Protein AF-0000000067705803 (afdb_homodimer)

InterPro domains:
  IPR006052 Tumour necrosis factor domain [PF00229] (45-166)
  IPR006052 Tumour necrosis factor domain [PS50049] (31-167)
  IPR006052 Tumour necrosis factor domain [SM00207] (31-167)
  IPR006052 Tumour necrosis factor domain [cd00184] (31-165)
  IPR006053 Tumour necrosis factor [PR01234] (30-47)
  IPR006053 Tumour necrosis factor [PR01234] (47-65)
  IPR006053 Tumour necrosis factor [PR01234] (94-112)
  IPR006053 Tumour necrosis factor [PR01234] (125-148)
  IPR006053 Tumour necrosis factor [PR01234] (155-166)
  IPR008983 Tumour necrosis factor-like domain superfamily [G3DSA:2.60.120.40] (21-166)
  IPR008983 Tumour necrosis factor-like domain superfamily [SSF49842] (30-166)

Foldseek 3Di:
DDDDDPPPPPPPPPPPPPPPPPPPPPVLQWWKWKWFAADDDPQFGDTHAVDDPTHTTNQWDDDDFKTFAAAWAKKKKKWKWKFKFQAFDAQDKKKKFKWKDDPVDPDIDTDDMWIDTTHDPGRIDMDMTMDIDIDTDHGGMIITMGIPCVVGTDRDRVRGMIMMTGDDD/DDDPPPPPPPPPVPPCPPPPPPVCPVCLQWWKWKWFFADDDPQFGDTHAVDDPTHTTNQWDDDDFKTFAAAWAKKKWKWKWKFWDQAFDAQDKKKKFKWKDDPVDPDIDTDDMWIDTTDDPHRTDMDMTMDIDMDGDHGGMIITMGIPCVVGTDRDRVRGMIMMTGDDD

Organism: Oreochromis niloticus (NCBI:txid8128)

Sequence (338 aa):
MPLPHFKQSLFSICVVVNKLETSRHQNLDNPAAMLTGNNTNGPYLQWAHDIGNAYCHGGFSYSNGDLVVPRDGLYSVYLQITYSGSVCPFHKKLMNKVLHSSEEYNNDMTLLSSIHTMSCSEDVWSKSLYTAGFFFLKAKDKLRVMSSHPEYITKKEYEVFFGAVLFPHMPLPHFKQSLFSICVVVNKLETSRHQNLDNPAAMLTGNNTNGPYLQWAHDIGNAYCHGGFSYSNGDLVVPRDGLYSVYLQITYSGSVCPFHKKLMNKVLHSSEEYNNDMTLLSSIHTMSCSEDVWSKSLYTAGFFFLKAKDKLRVMSSHPEYITKKEYEVFFGAVLFPH

Secondary structure (DSSP, 8-state):
---------------------------TTS-EEEEEEEEEETTEEEEE-SSTT-EEETT-EEETTEEE--SSEEEEEEEEEEEEESS--TT-EEEEEEEEE-SS-SS-EEEEEEEEE----SSSEEEEEEEEEEEEE-TT-EEEEEES-GGGB---TTTSEEEEEEPP-/---------------------------TTS-EEEEEEEEEETTEEEEE-SSTT-EEETT-EEETTEEE--SSEEEEEEEEEEEEESS--TT-EEEEEEEEE-SS-SS-EEEEEEEEE----SSSEEEEEEEEEEEEE-TT-EEEEEES-GGGB---TTTSEEEEEEPP-

Solvent-accessible surface area (backbone atoms only — not comparable to full-atom values): 18589 Å² total; per-residue (Å²): 131,85,75,80,77,76,78,76,75,77,78,76,76,71,75,77,72,77,74,75,78,68,84,67,79,60,74,55,65,58,33,34,34,30,29,17,39,72,50,75,58,85,77,37,42,31,64,42,48,77,54,90,88,18,33,59,31,34,63,38,45,75,56,95,35,34,41,33,34,58,54,69,43,46,25,43,37,40,39,33,48,26,34,43,42,66,60,48,61,67,72,38,66,46,38,38,36,37,33,37,36,40,89,89,42,96,53,77,39,78,77,46,69,42,76,46,72,41,69,49,79,43,43,66,40,35,42,50,46,63,42,72,50,77,44,80,45,46,54,65,23,31,36,35,40,33,53,70,55,66,90,32,48,54,64,48,54,36,38,15,33,38,36,40,34,55,58,67,130,132,83,71,80,75,76,73,74,74,72,75,70,78,66,73,72,72,63,76,69,74,52,88,54,74,60,65,56,64,56,32,34,35,34,29,18,40,73,48,74,57,84,78,37,40,30,64,40,48,77,54,90,88,19,35,57,33,33,63,39,46,73,59,96,34,33,41,32,36,58,54,68,41,45,26,43,38,39,41,34,47,24,33,45,42,67,61,52,60,69,69,40,62,46,38,38,34,37,33,35,35,39,88,89,40,96,52,78,41,73,62,38,41,37,39,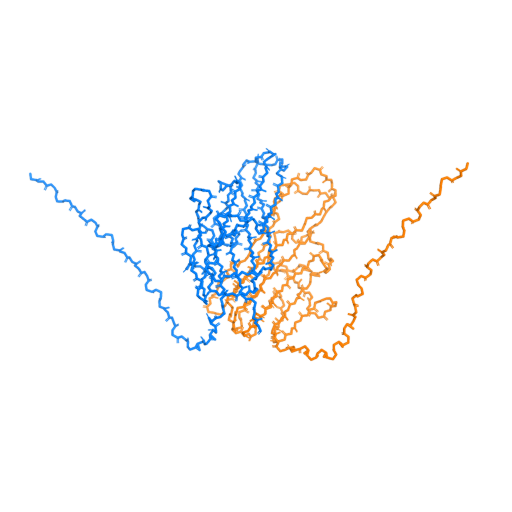39,40,43,47,63,87,49,43,66,46,72,50,77,47,61,47,70,51,70,44,82,43,46,54,66,22,32,37,34,40,35,53,70,54,64,90,33,48,55,66,49,53,94,48,16,33,39,37,39,33,54,55,70,125

Nearest PDB structures (foldseek):
  4msv-assembly1_A  TM=9.421E-01  e=2.099E-12  Homo sapiens
  7kp8-assembly1_B  TM=9.080E-01  e=3.183E-12  Mus musculus
  5mu8-assembly4_I  TM=9.062E-01  e=4.351E-12  Homo sapiens
  2zpx-assembly1_A  TM=9.022E-01  e=4.584E-12  Homo sapiens
  2zjc-assembly1_C  TM=8.885E-01  e=6.953E-12  Homo sapiens

Structure (mmCIF, N/CA/C/O backbone):
data_AF-0000000067705803-model_v1
#
loop_
_entity.id
_entity.type
_entity.pdbx_description
1 polymer 'THD domain-containing protein'
#
loop_
_atom_site.group_PDB
_atom_site.id
_atom_site.type_symbol
_atom_site.label_atom_id
_atom_site.label_alt_id
_atom_site.label_comp_id
_atom_site.label_asym_id
_atom_site.label_entity_id
_atom_site.label_seq_id
_atom_site.pdbx_PDB_ins_code
_atom_site.Cartn_x
_atom_site.Cartn_y
_atom_site.Cartn_z
_atom_site.occupancy
_atom_site.B_iso_or_equiv
_atom_site.auth_seq_id
_atom_site.auth_comp_id
_atom_site.auth_asym_id
_atom_site.auth_atom_id
_atom_site.pdbx_PDB_model_num
ATOM 1 N N . MET A 1 1 ? 3.416 6.707 61.75 1 29.12 1 MET A N 1
ATOM 2 C CA . MET A 1 1 ? 4.422 7.305 60.875 1 29.12 1 MET A CA 1
ATOM 3 C C . MET A 1 1 ? 4.09 7.051 59.406 1 29.12 1 MET A C 1
ATOM 5 O O . MET A 1 1 ? 3.828 5.914 59 1 29.12 1 MET A O 1
ATOM 9 N N . PRO A 1 2 ? 3.779 8.031 58.562 1 35.59 2 PRO A N 1
ATOM 10 C CA . PRO A 1 2 ? 3.213 7.867 57.219 1 35.59 2 PRO A CA 1
ATOM 11 C C . PRO A 1 2 ? 4.203 7.258 56.25 1 35.59 2 PRO A C 1
ATOM 13 O O . PRO A 1 2 ? 5.418 7.406 56.406 1 35.59 2 PRO A O 1
ATOM 16 N N . LEU A 1 3 ? 3.867 6.176 55.625 1 33.56 3 LEU A N 1
ATOM 17 C CA . LEU A 1 3 ? 4.707 5.398 54.719 1 33.56 3 LEU A CA 1
ATOM 18 C C . LEU A 1 3 ? 5.152 6.246 53.531 1 33.56 3 LEU A C 1
ATOM 20 O O . LEU A 1 3 ? 4.355 7 52.969 1 33.56 3 LEU A O 1
ATOM 24 N N . PRO A 1 4 ? 6.406 6.48 53.344 1 31.34 4 PRO A N 1
ATOM 25 C CA . PRO A 1 4 ? 6.926 7.355 52.281 1 31.34 4 PRO A CA 1
ATOM 26 C C . PRO A 1 4 ? 6.449 6.941 50.875 1 31.34 4 PRO A C 1
ATOM 28 O O . PRO A 1 4 ? 6.164 5.766 50.656 1 31.34 4 PRO A O 1
ATOM 31 N N . HIS A 1 5 ? 5.641 7.715 50.312 1 29.2 5 HIS A N 1
ATOM 32 C CA . HIS A 1 5 ? 5.145 7.598 48.938 1 29.2 5 HIS A CA 1
ATOM 33 C C . HIS A 1 5 ? 6.289 7.469 47.938 1 29.2 5 HIS A C 1
ATOM 35 O O . HIS A 1 5 ? 7.203 8.297 47.938 1 29.2 5 HIS A O 1
ATOM 41 N N . PHE A 1 6 ? 6.668 6.32 47.594 1 23.64 6 PHE A N 1
ATOM 42 C CA . PHE A 1 6 ? 7.684 6.031 46.594 1 23.64 6 PHE A CA 1
ATOM 43 C C . PHE A 1 6 ? 7.312 6.66 45.25 1 23.64 6 PHE A C 1
ATOM 45 O O . PHE A 1 6 ? 6.281 6.328 44.688 1 23.64 6 PHE A O 1
ATOM 52 N N . LYS A 1 7 ? 7.625 7.875 45.062 1 24.92 7 LYS A N 1
ATOM 53 C CA . LYS A 1 7 ? 7.547 8.539 43.781 1 24.92 7 LYS A CA 1
ATOM 54 C C . LYS A 1 7 ? 8.312 7.762 42.719 1 24.92 7 LYS A C 1
ATOM 56 O O . LYS A 1 7 ? 9.531 7.594 42.812 1 24.92 7 LYS A O 1
ATOM 61 N N . GLN A 1 8 ? 7.762 6.695 42.188 1 21.48 8 GLN A N 1
ATOM 62 C CA . GLN A 1 8 ? 8.398 5.977 41.094 1 21.48 8 GLN A CA 1
ATOM 63 C C . GLN A 1 8 ? 8.703 6.914 39.938 1 21.48 8 GLN A C 1
ATOM 65 O O . GLN A 1 8 ? 7.797 7.57 39.406 1 21.48 8 GLN A O 1
ATOM 70 N N . SER A 1 9 ? 9.867 7.555 39.906 1 22.38 9 SER A N 1
ATOM 71 C CA . SER A 1 9 ? 10.406 8.32 38.781 1 22.38 9 SER A CA 1
ATOM 72 C C . SER A 1 9 ? 10.312 7.543 37.469 1 22.38 9 SER A C 1
ATOM 74 O O . SER A 1 9 ? 10.859 6.441 37.375 1 22.38 9 SER A O 1
ATOM 76 N N . LEU A 1 10 ? 9.25 7.578 36.875 1 22.98 10 LEU A N 1
ATOM 77 C CA . LEU A 1 10 ? 9.047 7.016 35.531 1 22.98 10 LEU A CA 1
ATOM 78 C C . LEU A 1 10 ? 10.125 7.492 34.562 1 22.98 10 LEU A C 1
ATOM 80 O O . LEU A 1 10 ? 10.25 8.695 34.312 1 22.98 10 LEU A O 1
ATOM 84 N N . PHE A 1 11 ? 11.32 6.938 34.594 1 22.23 11 PHE A N 1
ATOM 85 C CA . PHE A 1 11 ? 12.445 7.137 33.719 1 22.23 11 PHE A CA 1
ATOM 86 C C . PHE A 1 11 ? 11.992 7.117 32.25 1 22.23 11 PHE A C 1
ATOM 88 O O . PHE A 1 11 ? 11.391 6.141 31.797 1 22.23 11 PHE A O 1
ATOM 95 N N . SER A 1 12 ? 11.633 8.258 31.703 1 22.66 12 SER A N 1
ATOM 96 C CA . SER A 1 12 ? 11.281 8.586 30.328 1 22.66 12 SER A CA 1
ATOM 97 C C . SER A 1 12 ? 12.375 8.148 29.359 1 22.66 12 SER A C 1
ATOM 99 O O . SER A 1 12 ? 13.461 8.734 29.344 1 22.66 12 SER A O 1
ATOM 101 N N . ILE A 1 13 ? 12.711 6.93 29.234 1 22.84 13 ILE A N 1
ATOM 102 C CA . ILE A 1 13 ? 13.758 6.461 28.328 1 22.84 13 ILE A CA 1
ATOM 103 C C . ILE A 1 13 ? 13.477 6.973 26.922 1 22.84 13 ILE A C 1
ATOM 105 O O . ILE A 1 13 ? 12.539 6.52 26.266 1 22.84 13 ILE A O 1
ATOM 109 N N . CYS A 1 14 ? 13.422 8.297 26.703 1 24.11 14 CYS A N 1
ATOM 110 C CA . CYS A 1 14 ? 13.43 8.828 25.344 1 24.11 14 CYS A CA 1
ATOM 111 C C . CYS A 1 14 ? 14.57 8.227 24.531 1 24.11 14 CYS A C 1
ATOM 113 O O . CYS A 1 14 ? 15.742 8.422 24.859 1 24.11 14 CYS A O 1
ATOM 115 N N . VAL A 1 15 ? 14.523 7.066 24.156 1 22.2 15 VAL A N 1
ATOM 116 C CA . VAL A 1 15 ? 15.57 6.422 23.375 1 22.2 15 VAL A CA 1
ATOM 117 C C . VAL A 1 15 ? 16.062 7.367 22.281 1 22.2 15 VAL A C 1
ATOM 119 O O . VAL A 1 15 ? 15.266 7.875 21.5 1 22.2 15 VAL A O 1
ATOM 122 N N . VAL A 1 16 ? 17.156 8.039 22.484 1 24.11 16 VAL A N 1
ATOM 123 C CA . VAL A 1 16 ? 18.016 8.805 21.609 1 24.11 16 VAL A CA 1
ATOM 124 C C . VAL A 1 16 ? 18.234 8.047 20.297 1 24.11 16 VAL A C 1
ATOM 126 O O . VAL A 1 16 ? 18.859 6.984 20.297 1 24.11 16 VAL A O 1
ATOM 129 N N . VAL A 1 17 ? 17.25 7.914 19.484 1 24.02 17 VAL A N 1
ATOM 130 C CA . VAL A 1 17 ? 17.516 7.43 18.141 1 24.02 17 VAL A CA 1
ATOM 131 C C . VAL A 1 17 ? 18.672 8.203 17.516 1 24.02 17 VAL A C 1
ATOM 133 O O . VAL A 1 17 ? 18.625 9.438 17.438 1 24.02 17 VAL A O 1
ATOM 136 N N . ASN A 1 18 ? 19.812 7.812 17.719 1 25.53 18 ASN A N 1
ATOM 137 C CA . ASN A 1 18 ? 20.984 8.328 17.031 1 25.53 18 ASN A CA 1
ATOM 138 C C . ASN A 1 18 ? 20.703 8.578 15.555 1 25.53 18 ASN A C 1
ATOM 140 O O . ASN A 1 18 ? 20.375 7.656 14.812 1 25.53 18 ASN A O 1
ATOM 144 N N . LYS A 1 19 ? 20.25 9.789 15.195 1 27.75 19 LYS A N 1
ATOM 145 C CA . LYS A 1 19 ? 20.281 10.477 13.906 1 27.75 19 LYS A CA 1
ATOM 146 C C . LYS A 1 19 ? 21.578 10.203 13.164 1 27.75 19 LYS A C 1
ATOM 148 O O . LYS A 1 19 ? 22.641 10.656 13.57 1 27.75 19 LYS A O 1
ATOM 153 N N . LEU A 1 20 ? 21.906 9.031 12.812 1 27.81 20 LEU A N 1
ATOM 154 C CA . LEU A 1 20 ? 23.078 8.898 11.945 1 27.81 20 LEU A CA 1
ATOM 155 C C . LEU A 1 20 ? 23.156 10.055 10.961 1 27.81 20 LEU A C 1
ATOM 157 O O . LEU A 1 20 ? 22.188 10.352 10.266 1 27.81 20 LEU A O 1
ATOM 161 N N . GLU A 1 21 ? 24.031 11.078 11.07 1 30.98 21 GLU A N 1
ATOM 162 C CA . GLU A 1 21 ? 24.562 12.227 10.344 1 30.98 21 GLU A CA 1
ATOM 163 C C . GLU A 1 21 ? 24.844 11.875 8.883 1 30.98 21 GLU A C 1
ATOM 165 O O . GLU A 1 21 ? 25.922 12.195 8.359 1 30.98 21 GLU A O 1
ATOM 170 N N . THR A 1 22 ? 24.672 10.672 8.328 1 31.56 22 THR A N 1
ATOM 171 C CA . THR A 1 22 ? 25.141 10.523 6.961 1 31.56 22 THR A CA 1
ATOM 172 C C . THR A 1 22 ? 24.641 11.672 6.09 1 31.56 22 THR A C 1
ATOM 174 O O . THR A 1 22 ? 23.5 12.102 6.219 1 31.56 22 THR A O 1
ATOM 177 N N . SER A 1 23 ? 25.562 12.523 5.477 1 33.78 23 SER A N 1
ATOM 178 C CA . SER A 1 23 ? 25.406 13.508 4.406 1 33.78 23 SER A CA 1
ATOM 179 C C . SER A 1 23 ? 24.406 13.031 3.359 1 33.78 23 SER A C 1
ATOM 181 O O . SER A 1 23 ? 24.781 12.68 2.24 1 33.78 23 SER A O 1
ATOM 183 N N . ARG A 1 24 ? 23.828 11.906 3.48 1 35 24 ARG A N 1
ATOM 184 C CA . ARG A 1 24 ? 22.906 11.43 2.443 1 35 24 ARG A CA 1
ATOM 185 C C . ARG A 1 24 ? 21.875 12.5 2.094 1 35 24 ARG A C 1
ATOM 187 O O . ARG A 1 24 ? 21.062 12.883 2.936 1 35 24 ARG A O 1
ATOM 194 N N . HIS A 1 25 ? 22.141 13.5 1.278 1 37.78 25 HIS A N 1
ATOM 195 C CA . HIS A 1 25 ? 21.234 14.461 0.651 1 37.78 25 HIS A CA 1
ATOM 196 C C . HIS A 1 25 ? 19.906 13.82 0.294 1 37.78 25 HIS A C 1
ATOM 198 O O . HIS A 1 25 ? 19.766 13.195 -0.759 1 37.78 25 HIS A O 1
ATOM 204 N N . GLN A 1 26 ? 19.375 12.945 0.961 1 49.25 26 GLN A N 1
ATOM 205 C CA . GLN A 1 26 ? 17.969 12.656 0.686 1 49.25 26 GLN A CA 1
ATOM 206 C C . GLN A 1 26 ? 17.172 13.938 0.44 1 49.25 26 GLN A C 1
ATOM 208 O O . GLN A 1 26 ? 17.219 14.859 1.249 1 49.25 26 GLN A O 1
ATOM 213 N N . ASN A 1 27 ? 17.188 14.453 -0.637 1 53.03 27 ASN A N 1
ATOM 214 C CA . ASN A 1 27 ? 16.406 15.648 -0.909 1 53.03 27 ASN A CA 1
ATOM 215 C C . ASN A 1 27 ? 15.039 15.594 -0.234 1 53.03 27 ASN A C 1
ATOM 217 O O . ASN A 1 27 ? 14.062 15.148 -0.836 1 53.03 27 ASN A O 1
ATOM 221 N N . LEU A 1 28 ? 15.016 15.414 1.07 1 63.91 28 LEU A N 1
ATOM 222 C CA . LEU A 1 28 ? 13.852 15.492 1.948 1 63.91 28 LEU A CA 1
ATOM 223 C C . LEU A 1 28 ? 13.094 16.797 1.734 1 63.91 28 LEU A C 1
ATOM 225 O O . LEU A 1 28 ? 12.172 17.125 2.49 1 63.91 28 LEU A O 1
ATOM 229 N N . ASP A 1 29 ? 13.391 17.312 0.572 1 80.69 29 ASP A N 1
ATOM 230 C CA . ASP A 1 29 ? 12.734 18.609 0.341 1 80.69 29 ASP A CA 1
ATOM 231 C C . ASP A 1 29 ? 11.375 18.422 -0.324 1 80.69 29 ASP A C 1
ATOM 233 O O . ASP A 1 29 ? 10.484 19.266 -0.182 1 80.69 29 ASP A O 1
ATOM 237 N N . ASN A 1 30 ? 11.25 17.234 -0.984 1 89.56 30 ASN A N 1
ATOM 238 C CA . ASN A 1 30 ? 9.953 17.016 -1.62 1 89.56 30 ASN A CA 1
ATOM 239 C C . ASN A 1 30 ? 8.906 16.547 -0.615 1 89.56 30 ASN A C 1
ATOM 241 O O . ASN A 1 30 ? 9.109 15.562 0.094 1 89.56 30 ASN A O 1
ATOM 245 N N . PRO A 1 31 ? 7.832 17.219 -0.505 1 94.81 31 PRO A N 1
ATOM 246 C CA . PRO A 1 31 ? 6.816 16.828 0.479 1 94.81 31 PRO A CA 1
ATOM 247 C C . PRO A 1 31 ? 6.312 15.406 0.282 1 94.81 31 PRO A C 1
ATOM 249 O O . PRO A 1 31 ? 5.891 15.047 -0.818 1 94.81 31 PRO A O 1
ATOM 252 N N . ALA A 1 32 ? 6.41 14.617 1.26 1 97 32 ALA A N 1
ATOM 253 C CA . ALA A 1 32 ? 5.941 13.234 1.287 1 97 32 ALA A CA 1
ATOM 254 C C . ALA A 1 32 ? 5.613 12.797 2.711 1 97 32 ALA A C 1
ATOM 256 O O . ALA A 1 32 ? 6.355 13.094 3.648 1 97 32 ALA A O 1
ATOM 257 N N . ALA A 1 33 ? 4.504 12.117 2.85 1 98.06 33 ALA A N 1
ATOM 258 C CA . ALA A 1 33 ? 4.113 11.57 4.145 1 98.06 33 ALA A CA 1
ATOM 259 C C . ALA A 1 33 ? 3.467 10.195 3.99 1 98.06 33 ALA A C 1
ATOM 261 O O . ALA A 1 33 ? 2.684 9.977 3.064 1 98.06 33 ALA A O 1
ATOM 262 N N . MET A 1 34 ? 3.818 9.289 4.816 1 97.75 34 MET A N 1
ATOM 263 C CA . MET A 1 34 ? 3.133 8.016 5.02 1 97.75 34 MET A CA 1
ATOM 264 C C . MET A 1 34 ? 2.887 7.758 6.5 1 97.75 34 MET A C 1
ATOM 266 O O . MET A 1 34 ? 3.83 7.535 7.262 1 97.75 34 MET A O 1
ATOM 270 N N . LEU A 1 35 ? 1.64 7.805 6.824 1 97.62 35 LEU A N 1
ATOM 271 C CA . LEU A 1 35 ? 1.205 7.551 8.195 1 97.62 35 LEU A CA 1
ATOM 272 C C . LEU A 1 35 ? 0.737 6.109 8.359 1 97.62 35 LEU A C 1
ATOM 274 O O . LEU A 1 35 ? 0.277 5.488 7.395 1 97.62 35 LEU A O 1
ATOM 278 N N . THR A 1 36 ? 0.938 5.637 9.516 1 96.06 36 THR A N 1
ATOM 279 C CA . THR A 1 36 ? 0.558 4.242 9.727 1 96.06 36 THR A CA 1
ATOM 280 C C . THR A 1 36 ? -0.369 4.109 10.93 1 96.06 36 THR A C 1
ATOM 282 O O . THR A 1 36 ? -0.39 4.98 11.805 1 96.06 36 THR A O 1
ATOM 285 N N . GLY A 1 37 ? -1.274 3.008 10.922 1 77.94 37 GLY A N 1
ATOM 286 C CA . GLY A 1 37 ? -2.379 2.918 11.859 1 77.94 37 GLY A CA 1
ATOM 287 C C . GLY A 1 37 ? -1.933 2.607 13.281 1 77.94 37 GLY A C 1
ATOM 288 O O . GLY A 1 37 ? -0.881 1.997 13.484 1 77.94 37 GLY A O 1
ATOM 289 N N . ASN A 1 38 ? -2.451 2.98 14.32 1 66.5 38 ASN A N 1
ATOM 290 C CA . ASN A 1 38 ? -2.314 2.607 15.719 1 66.5 38 ASN A CA 1
ATOM 291 C C . ASN A 1 38 ? -3.662 2.623 16.438 1 66.5 38 ASN A C 1
ATOM 293 O O . ASN A 1 38 ? -3.902 1.808 17.328 1 66.5 38 ASN A O 1
ATOM 297 N N . ASN A 1 39 ? -4.52 3.773 16.172 1 71.56 39 ASN A N 1
ATOM 298 C CA . ASN A 1 39 ? -5.605 3.947 17.125 1 71.56 39 ASN A CA 1
ATOM 299 C C . ASN A 1 39 ? -6.777 4.715 16.516 1 71.56 39 ASN A C 1
ATOM 301 O O . ASN A 1 39 ? -6.723 5.109 15.352 1 71.56 39 ASN A O 1
ATOM 305 N N . THR A 1 40 ? -7.988 4.344 16.891 1 69.75 40 THR A N 1
ATOM 306 C CA . THR A 1 40 ? -9.164 5.137 16.547 1 69.75 40 THR A CA 1
ATOM 307 C C . THR A 1 40 ? -9.578 6.016 17.734 1 69.75 40 THR A C 1
ATOM 309 O O . THR A 1 40 ? -9.539 5.582 18.875 1 69.75 40 THR A O 1
ATOM 312 N N . ASN A 1 41 ? -9.609 7.375 17.484 1 67 41 ASN A N 1
ATOM 313 C CA . ASN A 1 41 ? -10.227 8.297 18.422 1 67 41 ASN A CA 1
ATOM 314 C C . ASN A 1 41 ? -11.352 9.094 17.781 1 67 41 ASN A C 1
ATOM 316 O O . ASN A 1 41 ? -11.102 9.992 16.969 1 67 41 ASN A O 1
ATOM 320 N N . GLY A 1 42 ? -12.625 8.867 18.188 1 77.75 42 GLY A N 1
ATOM 321 C CA . GLY A 1 42 ? -13.75 9.594 17.609 1 77.75 42 GLY A CA 1
ATOM 322 C C . GLY A 1 42 ? -14.039 9.195 16.172 1 77.75 42 GLY A C 1
ATOM 323 O O . GLY A 1 42 ? -13.938 8.016 15.828 1 77.75 42 GLY A O 1
ATOM 324 N N . PRO A 1 43 ? -14.523 10.266 15.383 1 86.56 43 PRO A N 1
ATOM 325 C CA . PRO A 1 43 ? -14.961 9.938 14.023 1 86.56 43 PRO A CA 1
ATOM 326 C C . PRO A 1 43 ? -13.789 9.766 13.055 1 86.56 43 PRO A C 1
ATOM 328 O O . PRO A 1 43 ? -13.953 9.164 11.992 1 86.56 43 PRO A O 1
ATOM 331 N N . TYR A 1 44 ? -12.602 10.305 13.445 1 92.88 44 TYR A N 1
ATOM 332 C CA . TYR A 1 44 ? -11.461 10.266 12.539 1 92.88 44 TYR A CA 1
ATOM 333 C C . TYR A 1 44 ? -10.383 9.32 13.055 1 92.88 44 TYR A C 1
ATOM 335 O O . TYR A 1 44 ? -10.133 9.25 14.258 1 92.88 44 TYR A O 1
ATOM 343 N N . LEU A 1 45 ? -9.812 8.656 12.102 1 95.06 45 LEU A N 1
ATOM 344 C CA . LEU A 1 45 ? -8.719 7.77 12.484 1 95.06 45 LEU A CA 1
ATOM 345 C C . LEU A 1 45 ? -7.5 8.57 12.945 1 95.06 45 LEU A C 1
ATOM 347 O O . LEU A 1 45 ? -7.258 9.672 12.445 1 95.06 45 LEU A O 1
ATOM 351 N N . GLN A 1 46 ? -6.723 7.988 13.922 1 94.69 46 GLN A N 1
ATOM 352 C CA . GLN A 1 46 ? -5.449 8.539 14.383 1 94.69 46 GLN A CA 1
ATOM 353 C C . GLN A 1 46 ? -4.277 7.695 13.891 1 94.69 46 GLN A C 1
ATOM 355 O O . GLN A 1 46 ? -4.363 6.465 13.852 1 94.69 46 GLN A O 1
ATOM 360 N N . TRP A 1 47 ? -3.174 8.406 13.617 1 94.94 47 TRP A N 1
ATOM 361 C CA . TRP A 1 47 ? -2.068 7.746 12.938 1 94.94 47 TRP A CA 1
ATOM 362 C C . TRP A 1 47 ? -0.752 7.984 13.664 1 94.94 47 TRP A C 1
ATOM 364 O O . TRP A 1 47 ? -0.569 9.023 14.297 1 94.94 47 TRP A O 1
ATOM 374 N N . ALA A 1 48 ? 0.156 6.961 13.562 1 93.38 48 ALA A N 1
ATOM 375 C CA . ALA A 1 48 ? 1.567 7.199 13.852 1 93.38 48 ALA A CA 1
ATOM 376 C C . ALA A 1 48 ? 2.25 7.926 12.695 1 93.38 48 ALA A C 1
ATOM 378 O O . ALA A 1 48 ? 1.948 7.664 11.531 1 93.38 48 ALA A O 1
ATOM 379 N N . HIS A 1 49 ? 3.26 8.812 13.016 1 93.38 49 HIS A N 1
ATOM 380 C CA . HIS A 1 49 ? 3.82 9.633 11.945 1 93.38 49 HIS A CA 1
ATOM 381 C C . HIS A 1 49 ? 5.34 9.695 12.039 1 93.38 49 HIS A C 1
ATOM 383 O O . HIS A 1 49 ? 5.992 10.336 11.211 1 93.38 49 HIS A O 1
ATOM 389 N N . ASP A 1 50 ? 5.93 8.992 13.008 1 90.81 50 ASP A N 1
ATOM 390 C CA . ASP A 1 50 ? 7.375 9.156 13.156 1 90.81 50 ASP A CA 1
ATOM 391 C C . ASP A 1 50 ? 8.023 7.867 13.656 1 90.81 50 ASP A C 1
ATOM 393 O O . ASP A 1 50 ? 9.164 7.883 14.125 1 90.81 50 ASP A O 1
ATOM 397 N N . ILE A 1 51 ? 7.336 6.797 13.578 1 89.31 51 ILE A N 1
ATOM 398 C CA . ILE A 1 51 ? 7.871 5.523 14.039 1 89.31 51 ILE A CA 1
ATOM 399 C C . ILE A 1 51 ? 7.664 4.457 12.961 1 89.31 51 ILE A C 1
ATOM 401 O O . ILE A 1 51 ? 6.703 4.523 12.188 1 89.31 51 ILE A O 1
ATOM 405 N N . GLY A 1 52 ? 8.625 3.5 12.906 1 89.75 52 GLY A N 1
ATOM 406 C CA . GLY A 1 52 ? 8.484 2.424 11.938 1 89.75 52 GLY A CA 1
ATOM 407 C C . GLY A 1 52 ? 8.562 2.898 10.5 1 89.75 52 GLY A C 1
ATOM 408 O O . GLY A 1 52 ? 9.508 3.6 10.125 1 89.75 52 GLY A O 1
ATOM 409 N N . ASN A 1 53 ? 7.504 2.488 9.773 1 91.56 53 ASN A N 1
ATOM 410 C CA . ASN A 1 53 ? 7.477 2.873 8.367 1 91.56 53 ASN A CA 1
ATOM 411 C C . ASN A 1 53 ? 6.926 4.285 8.18 1 91.56 53 ASN A C 1
ATOM 413 O O . ASN A 1 53 ? 6.977 4.836 7.082 1 91.56 53 ASN A O 1
ATOM 417 N N . ALA A 1 54 ? 6.367 4.848 9.227 1 95.12 54 ALA A N 1
ATOM 418 C CA . ALA A 1 54 ? 5.719 6.152 9.117 1 95.12 54 ALA A CA 1
ATOM 419 C C . ALA A 1 54 ? 6.754 7.27 9 1 95.12 54 ALA A C 1
ATOM 421 O O . ALA A 1 54 ? 7.832 7.191 9.594 1 95.12 54 ALA A O 1
ATOM 422 N N . TYR A 1 55 ? 6.363 8.328 8.234 1 94.88 55 TYR A N 1
ATOM 423 C CA . TYR A 1 55 ? 7.215 9.5 8.117 1 94.88 55 TYR A CA 1
ATOM 424 C C . TYR A 1 55 ? 6.418 10.711 7.637 1 94.88 55 TYR A C 1
ATOM 426 O O . TYR A 1 55 ? 5.383 10.555 6.98 1 94.88 55 TYR A O 1
ATOM 434 N N . CYS A 1 56 ? 6.902 11.875 8.008 1 94.19 56 CYS A N 1
ATOM 435 C CA . CYS A 1 56 ? 6.453 13.172 7.508 1 94.19 56 CYS A CA 1
ATOM 436 C C . CYS A 1 56 ? 7.641 14.055 7.137 1 94.19 56 CYS A C 1
ATOM 438 O O . CYS A 1 56 ? 8.391 14.492 8.008 1 94.19 56 CYS A O 1
ATOM 440 N N . HIS A 1 57 ? 7.719 14.328 5.852 1 93.75 57 HIS A N 1
ATOM 441 C CA . HIS A 1 57 ? 8.844 15.125 5.375 1 93.75 57 HIS A CA 1
ATOM 442 C C . HIS A 1 57 ? 8.383 16.234 4.441 1 93.75 57 HIS A C 1
ATOM 444 O O . HIS A 1 57 ? 7.211 16.266 4.047 1 93.75 57 HIS A O 1
ATOM 450 N N . GLY A 1 58 ? 9.312 17.156 4.164 1 94 58 GLY A N 1
ATOM 451 C CA . GLY A 1 58 ? 9.07 18.188 3.174 1 94 58 GLY A CA 1
ATOM 452 C C . GLY A 1 58 ? 8.055 19.234 3.621 1 94 58 GLY A C 1
ATOM 453 O O . GLY A 1 58 ? 7.379 19.844 2.793 1 94 58 GLY A O 1
ATOM 454 N N . GLY A 1 59 ? 7.805 19.297 4.898 1 96 59 GLY A N 1
ATOM 455 C CA . GLY A 1 59 ? 6.941 20.344 5.438 1 96 59 GLY A CA 1
ATOM 456 C C . GLY A 1 59 ? 5.594 19.812 5.898 1 96 59 GLY A C 1
ATOM 457 O O . GLY A 1 59 ? 4.836 20.531 6.559 1 96 59 GLY A O 1
ATOM 458 N N . PHE A 1 60 ? 5.312 18.578 5.57 1 96.88 60 PHE A N 1
ATOM 459 C CA . PHE A 1 60 ? 4.074 17.984 6.07 1 96.88 60 PHE A CA 1
ATOM 460 C C . PHE A 1 60 ? 4.039 18.016 7.594 1 96.88 60 PHE A C 1
ATOM 462 O O . PHE A 1 60 ? 5.059 17.781 8.242 1 96.88 60 PHE A O 1
ATOM 469 N N . SER A 1 61 ? 2.865 18.203 8.117 1 96.69 61 SER A N 1
ATOM 470 C CA . SER A 1 61 ? 2.67 18.062 9.555 1 96.69 61 SER A CA 1
ATOM 471 C C . SER A 1 61 ? 1.412 17.25 9.867 1 96.69 61 SER A C 1
ATOM 473 O O . SER A 1 61 ? 0.47 17.234 9.07 1 96.69 61 SER A O 1
ATOM 475 N N . TYR A 1 62 ? 1.486 16.594 10.938 1 96 62 TYR A N 1
ATOM 476 C CA . TYR A 1 62 ? 0.36 15.773 11.375 1 96 62 TYR A CA 1
ATOM 477 C C . TYR A 1 62 ? -0.002 16.078 12.828 1 96 62 TYR A C 1
ATOM 479 O O . TYR A 1 62 ? 0.877 16.172 13.688 1 96 62 TYR A O 1
ATOM 487 N N . SER A 1 63 ? -1.273 16.266 13.078 1 92.94 63 SER A N 1
ATOM 488 C CA . SER A 1 63 ? -1.762 16.422 14.445 1 92.94 63 SER A CA 1
ATOM 489 C C . SER A 1 63 ? -3.24 16.062 14.547 1 92.94 63 SER A C 1
ATOM 491 O O . SER A 1 63 ? -4.055 16.531 13.742 1 92.94 63 SER A O 1
ATOM 493 N N . ASN A 1 64 ? -3.57 15.203 15.438 1 90.56 64 ASN A N 1
ATOM 494 C CA . ASN A 1 64 ? -4.945 14.883 15.805 1 90.56 64 ASN A CA 1
ATOM 495 C C . ASN A 1 64 ? -5.77 14.461 14.586 1 90.56 64 ASN A C 1
ATOM 497 O O . ASN A 1 64 ? -6.875 14.969 14.375 1 90.56 64 ASN A O 1
ATOM 501 N N . GLY A 1 65 ? -5.203 13.742 13.773 1 93.25 65 GLY A N 1
ATOM 502 C CA . GLY A 1 65 ? -5.934 13.18 12.648 1 93.25 65 GLY A CA 1
ATOM 503 C C . GLY A 1 65 ? -5.766 13.977 11.367 1 93.25 65 GLY A C 1
ATOM 504 O O . GLY A 1 65 ? -6.152 13.523 10.289 1 93.25 65 GLY A O 1
ATOM 505 N N . ASP A 1 66 ? -5.145 15.148 11.469 1 94.81 66 ASP A N 1
ATOM 506 C CA . ASP A 1 66 ? -5.023 16.031 10.32 1 94.81 66 ASP A CA 1
ATOM 507 C C . ASP A 1 66 ? -3.641 15.914 9.68 1 94.81 66 ASP A C 1
ATOM 509 O O . ASP A 1 66 ? -2.625 16.156 10.336 1 94.81 66 ASP A O 1
ATOM 513 N N . LEU A 1 67 ? -3.607 15.508 8.477 1 97.69 67 LEU A N 1
ATOM 514 C CA . LEU A 1 67 ? -2.412 15.68 7.656 1 97.69 67 LEU A CA 1
ATOM 515 C C . LEU A 1 67 ? -2.463 17 6.898 1 97.69 67 LEU A C 1
ATOM 517 O O . LEU A 1 67 ? -3.314 17.188 6.027 1 97.69 67 LEU A O 1
ATOM 521 N N . VAL A 1 68 ? -1.52 17.859 7.148 1 98.06 68 VAL A N 1
ATOM 522 C CA . VAL A 1 68 ? -1.61 19.219 6.652 1 98.06 68 VAL A CA 1
ATOM 523 C C . VAL A 1 68 ? -0.666 19.406 5.465 1 98.06 68 VAL A C 1
ATOM 525 O O . VAL A 1 68 ? 0.538 19.156 5.578 1 98.06 68 VAL A O 1
ATOM 528 N N . VAL A 1 69 ? -1.23 19.891 4.383 1 97.88 69 VAL A N 1
ATOM 529 C CA . VAL A 1 69 ? -0.515 20.078 3.125 1 97.88 69 VAL A CA 1
ATOM 530 C C . VAL A 1 69 ? 0.427 21.266 3.232 1 97.88 69 VAL A C 1
ATOM 532 O O . VAL A 1 69 ? 0.005 22.375 3.602 1 97.88 69 VAL A O 1
ATOM 535 N N . PRO A 1 70 ? 1.697 21.047 2.838 1 97.38 70 PRO A N 1
ATOM 536 C CA . PRO A 1 70 ? 2.682 22.109 3.107 1 97.38 70 PRO A CA 1
ATOM 537 C C . PRO A 1 70 ? 2.768 23.125 1.982 1 97.38 70 PRO A C 1
ATOM 539 O O . PRO A 1 70 ? 3.199 24.266 2.209 1 97.38 70 PRO A O 1
ATOM 542 N N . ARG A 1 71 ? 2.451 22.766 0.754 1 96.31 71 ARG A N 1
ATOM 543 C CA . ARG A 1 71 ? 2.59 23.656 -0.395 1 96.31 71 ARG A CA 1
ATOM 544 C C . ARG A 1 71 ? 1.607 23.281 -1.5 1 96.31 71 ARG A C 1
ATOM 546 O O . ARG A 1 71 ? 1.192 22.125 -1.601 1 96.31 71 ARG A O 1
ATOM 553 N N . ASP A 1 72 ? 1.298 24.312 -2.367 1 96.69 72 ASP A N 1
ATOM 554 C CA . ASP A 1 72 ? 0.412 24.062 -3.5 1 96.69 72 ASP A CA 1
ATOM 555 C C . ASP A 1 72 ? 1.035 23.078 -4.477 1 96.69 72 ASP A C 1
ATOM 557 O O . ASP A 1 72 ? 2.236 23.125 -4.75 1 96.69 72 ASP A O 1
ATOM 561 N N . GLY A 1 73 ? 0.172 22.156 -4.996 1 97.06 73 GLY A N 1
ATOM 562 C CA . GLY A 1 73 ? 0.675 21.281 -6.047 1 97.06 73 GLY A CA 1
ATOM 563 C C . GLY A 1 73 ? -0.204 20.078 -6.285 1 97.06 73 GLY A C 1
ATOM 564 O O . GLY A 1 73 ? -1.286 19.953 -5.707 1 97.06 73 GLY A O 1
ATOM 565 N N . LEU A 1 74 ? 0.205 19.312 -7.227 1 96.62 74 LEU A N 1
ATOM 566 C CA . LEU A 1 74 ? -0.44 18.031 -7.504 1 96.62 74 LEU A CA 1
ATOM 567 C C . LEU A 1 74 ? 0.101 16.938 -6.59 1 96.62 74 LEU A C 1
ATOM 569 O O . LEU A 1 74 ? 1.309 16.688 -6.559 1 96.62 74 LEU A O 1
ATOM 573 N N . TYR A 1 75 ? -0.801 16.281 -5.809 1 97.25 75 TYR A N 1
ATOM 574 C CA . TYR A 1 75 ? -0.405 15.258 -4.848 1 97.25 75 TYR A CA 1
ATOM 575 C C . TYR A 1 75 ? -1.004 13.906 -5.215 1 97.25 75 TYR A C 1
ATOM 577 O O . TYR A 1 75 ? -2.168 13.82 -5.613 1 97.25 75 TYR A O 1
ATOM 585 N N . SER A 1 76 ? -0.13 12.859 -5.145 1 97.75 76 SER A N 1
ATOM 586 C CA . SER A 1 76 ? -0.686 11.516 -4.992 1 97.75 76 SER A CA 1
ATOM 587 C C . SER A 1 76 ? -1.193 11.289 -3.572 1 97.75 76 SER A C 1
ATOM 589 O O . SER A 1 76 ? -0.453 11.477 -2.604 1 97.75 76 SER A O 1
ATOM 591 N N . VAL A 1 77 ? -2.43 10.938 -3.398 1 98.5 77 VAL A N 1
ATOM 592 C CA . VAL A 1 77 ? -3.033 10.594 -2.115 1 98.5 77 VAL A CA 1
ATOM 593 C C . VAL A 1 77 ? -3.473 9.133 -2.123 1 98.5 77 VAL A C 1
ATOM 595 O O . VAL A 1 77 ? -4.047 8.656 -3.105 1 98.5 77 VAL A O 1
ATOM 598 N N . TYR A 1 78 ? -3.148 8.398 -0.99 1 98.56 78 TYR A N 1
ATOM 599 C CA . TYR A 1 78 ? -3.479 6.98 -0.98 1 98.56 78 TYR A CA 1
ATOM 600 C C . TYR A 1 78 ? -3.867 6.52 0.42 1 98.56 78 TYR A C 1
ATOM 602 O O . TYR A 1 78 ? -3.475 7.137 1.413 1 98.56 78 TYR A O 1
ATOM 610 N N . LEU A 1 79 ? -4.633 5.457 0.463 1 98.31 79 LEU A N 1
ATOM 611 C CA . LEU A 1 79 ? -5.145 4.895 1.707 1 98.31 79 LEU A CA 1
ATOM 612 C C . LEU A 1 79 ? -5.305 3.381 1.592 1 98.31 79 LEU A C 1
ATOM 614 O O . LEU A 1 79 ? -5.883 2.887 0.621 1 98.31 79 LEU A O 1
ATOM 618 N N . GLN A 1 80 ? -4.742 2.682 2.541 1 98.25 80 GLN A N 1
ATOM 619 C CA . GLN A 1 80 ? -5.094 1.279 2.732 1 98.25 80 GLN A CA 1
ATOM 620 C C . GLN A 1 80 ? -5.586 1.023 4.152 1 98.25 80 GLN A C 1
ATOM 622 O O . GLN A 1 80 ? -4.93 1.412 5.121 1 98.25 80 GLN A O 1
ATOM 627 N N . ILE A 1 81 ? -6.715 0.357 4.246 1 97 81 ILE A N 1
ATOM 628 C CA . ILE A 1 81 ? -7.199 -0.156 5.523 1 97 81 ILE A CA 1
ATOM 629 C C . ILE A 1 81 ? -7.5 -1.648 5.402 1 97 81 ILE A C 1
ATOM 631 O O . ILE A 1 81 ? -8.195 -2.074 4.473 1 97 81 ILE A O 1
ATOM 635 N N . THR A 1 82 ? -6.918 -2.402 6.277 1 96.88 82 THR A N 1
ATOM 636 C CA . THR A 1 82 ? -7.254 -3.816 6.391 1 96.88 82 THR A CA 1
ATOM 637 C C . THR A 1 82 ? -8.109 -4.07 7.625 1 96.88 82 THR A C 1
ATOM 639 O O . THR A 1 82 ? -7.789 -3.605 8.719 1 96.88 82 THR A O 1
ATOM 642 N N . TYR A 1 83 ? -9.156 -4.809 7.422 1 94.69 83 TYR A N 1
ATOM 643 C CA . TYR A 1 83 ? -10.07 -5.223 8.484 1 94.69 83 TYR A CA 1
ATOM 644 C C . TYR A 1 83 ? -9.898 -6.703 8.805 1 94.69 83 TYR A C 1
ATOM 646 O O . TYR A 1 83 ? -9.547 -7.496 7.926 1 94.69 83 TYR A O 1
ATOM 654 N N . SER A 1 84 ? -10.18 -7.027 10.078 1 93.56 84 SER A N 1
ATOM 655 C CA . SER A 1 84 ? -10.188 -8.438 10.461 1 93.56 84 SER A CA 1
ATOM 656 C C . SER A 1 84 ? -11.102 -8.688 11.648 1 93.56 84 SER A C 1
ATOM 658 O O . SER A 1 84 ? -11.461 -7.754 12.375 1 93.56 84 SER A O 1
ATOM 660 N N . GLY A 1 85 ? -11.539 -9.938 11.719 1 91.38 85 GLY A N 1
ATOM 661 C CA . GLY A 1 85 ? -12.383 -10.328 12.836 1 91.38 85 GLY A CA 1
ATOM 662 C C . GLY A 1 85 ? -12.547 -11.836 12.961 1 91.38 85 GLY A C 1
ATOM 663 O O . GLY A 1 85 ? -12.219 -12.578 12.039 1 91.38 85 GLY A O 1
ATOM 664 N N . SER A 1 86 ? -13.039 -12.18 14.141 1 89.69 86 SER A N 1
ATOM 665 C CA . SER A 1 86 ? -13.234 -13.602 14.43 1 89.69 86 SER A CA 1
ATOM 666 C C . SER A 1 86 ? -14.641 -14.055 14.047 1 89.69 86 SER A C 1
ATOM 668 O O . SER A 1 86 ? -14.891 -15.25 13.883 1 89.69 86 SER A O 1
ATOM 670 N N . VAL A 1 87 ? -15.531 -13.133 14.023 1 85.5 87 VAL A N 1
ATOM 671 C CA . VAL A 1 87 ? -16.906 -13.414 13.609 1 85.5 87 VAL A CA 1
ATOM 672 C C . VAL A 1 87 ? -17.297 -12.5 12.445 1 85.5 87 VAL A C 1
ATOM 674 O O . VAL A 1 87 ? -17.141 -11.281 12.531 1 85.5 87 VAL A O 1
ATOM 677 N N . CYS A 1 88 ? -17.719 -13.125 11.461 1 82.06 88 CYS A N 1
ATOM 678 C CA . CYS A 1 88 ? -18.078 -12.359 10.273 1 82.06 88 CYS A CA 1
ATOM 679 C C . CYS A 1 88 ? -19.312 -11.5 10.531 1 82.06 88 CYS A C 1
ATOM 681 O O . CYS A 1 88 ? -20.375 -12.023 10.875 1 82.06 88 CYS A O 1
ATOM 683 N N . PRO A 1 89 ? -19.094 -10.258 10.414 1 82.31 89 PRO A N 1
ATOM 684 C CA . PRO A 1 89 ? -20.266 -9.398 10.523 1 82.31 89 PRO A CA 1
ATOM 685 C C . PRO A 1 89 ? -21.094 -9.359 9.242 1 82.31 89 PRO A C 1
ATOM 687 O O . PRO A 1 89 ? -20.938 -8.445 8.43 1 82.31 89 PRO A O 1
ATOM 690 N N . PHE A 1 90 ? -22 -10.18 9.133 1 79.69 90 PHE A N 1
ATOM 691 C CA . PHE A 1 90 ? -22.781 -10.352 7.914 1 79.69 90 PHE A CA 1
ATOM 692 C C . PHE A 1 90 ? -23.5 -9.062 7.547 1 79.69 90 PHE A C 1
ATOM 694 O O . PHE A 1 90 ? -24.078 -8.398 8.414 1 79.69 90 PHE A O 1
ATOM 701 N N . HIS A 1 91 ? -23.359 -8.719 6.254 1 79.69 91 HIS A N 1
ATOM 702 C CA . HIS A 1 91 ? -24.062 -7.625 5.598 1 79.69 91 HIS A CA 1
ATOM 703 C C . HIS A 1 91 ? -23.547 -6.27 6.059 1 79.69 91 HIS A C 1
ATOM 705 O O . HIS A 1 91 ? -24.172 -5.238 5.812 1 79.69 91 HIS A O 1
ATOM 711 N N . LYS A 1 92 ? -22.469 -6.344 6.789 1 88.81 92 LYS A N 1
ATOM 712 C CA . LYS A 1 92 ? -21.891 -5.047 7.105 1 88.81 92 LYS A CA 1
ATOM 713 C C . LYS A 1 92 ? -21.172 -4.457 5.895 1 88.81 92 LYS A C 1
ATOM 715 O O . LYS A 1 92 ? -20.516 -5.18 5.137 1 88.81 92 LYS A O 1
ATOM 720 N N . LYS A 1 93 ? -21.344 -3.156 5.75 1 93.62 93 LYS A N 1
ATOM 721 C CA . LYS A 1 93 ? -20.656 -2.418 4.691 1 93.62 93 LYS A CA 1
ATOM 722 C C . LYS A 1 93 ? -19.422 -1.713 5.223 1 93.62 93 LYS A C 1
ATOM 724 O O . LYS A 1 93 ? -19.516 -0.793 6.035 1 93.62 93 LYS A O 1
ATOM 729 N N . LEU A 1 94 ? -18.234 -2.18 4.832 1 94.31 94 LEU A N 1
ATOM 730 C CA . LEU A 1 94 ? -16.984 -1.508 5.148 1 94.31 94 LEU A CA 1
ATOM 731 C C . LEU A 1 94 ? -16.734 -0.333 4.207 1 94.31 94 LEU A C 1
ATOM 733 O O . LEU A 1 94 ? -16.734 -0.502 2.984 1 94.31 94 LEU A O 1
ATOM 737 N N . MET A 1 95 ? -16.609 0.852 4.773 1 96.12 95 MET A N 1
ATOM 738 C CA . MET A 1 95 ? -16.406 2.051 3.965 1 96.12 95 MET A CA 1
ATOM 739 C C . MET A 1 95 ? -15.328 2.939 4.559 1 96.12 95 MET A C 1
ATOM 741 O O . MET A 1 95 ? -15.336 3.219 5.762 1 96.12 95 MET A O 1
ATOM 745 N N . ASN A 1 96 ? -14.391 3.34 3.768 1 97.12 96 ASN A N 1
ATOM 746 C CA . ASN A 1 96 ? -13.367 4.316 4.121 1 97.12 96 ASN A CA 1
ATOM 747 C C . ASN A 1 96 ? -13.469 5.57 3.256 1 97.12 96 ASN A C 1
ATOM 749 O O . ASN A 1 96 ? -13.758 5.484 2.061 1 97.12 96 ASN A O 1
ATOM 753 N N . LYS A 1 97 ? -13.234 6.695 3.838 1 97.12 97 LYS A N 1
ATOM 754 C CA . LYS A 1 97 ? -13.227 7.961 3.111 1 97.12 97 LYS A CA 1
ATOM 755 C C . LYS A 1 97 ? -12 8.797 3.479 1 97.12 97 LYS A C 1
ATOM 757 O O . LYS A 1 97 ? -11.633 8.883 4.652 1 97.12 97 LYS A O 1
ATOM 762 N N . VAL A 1 98 ? -11.328 9.312 2.535 1 98 98 VAL A N 1
ATOM 763 C CA . VAL A 1 98 ? -10.383 10.406 2.746 1 98 98 VAL A CA 1
ATOM 764 C C . VAL A 1 98 ? -11.086 11.75 2.555 1 98 98 VAL A C 1
ATOM 766 O O . VAL A 1 98 ? -11.609 12.031 1.476 1 98 98 VAL A O 1
ATOM 769 N N . LEU A 1 99 ? -11.055 12.516 3.57 1 96.81 99 LEU A N 1
ATOM 770 C CA . LEU A 1 99 ? -11.719 13.82 3.549 1 96.81 99 LEU A CA 1
ATOM 771 C C . LEU A 1 99 ? -10.703 14.945 3.355 1 96.81 99 LEU A C 1
ATOM 773 O O . LEU A 1 99 ? -9.57 14.852 3.824 1 96.81 99 LEU A O 1
ATOM 777 N N . HIS A 1 100 ? -11.156 15.953 2.709 1 97.38 100 HIS A N 1
ATOM 778 C CA . HIS A 1 100 ? -10.398 17.172 2.438 1 97.38 100 HIS A CA 1
ATOM 779 C C . HIS A 1 100 ? -11.086 18.391 3.025 1 97.38 100 HIS A C 1
ATOM 781 O O . HIS A 1 100 ? -12.297 18.578 2.85 1 97.38 100 HIS A O 1
ATOM 787 N N . SER A 1 101 ? -10.375 19.156 3.775 1 95.25 101 SER A N 1
ATOM 788 C CA . SER A 1 101 ? -10.883 20.422 4.273 1 95.25 101 SER A CA 1
ATOM 789 C C . SER A 1 101 ? -9.938 21.562 3.93 1 95.25 101 SER A C 1
ATOM 791 O O . SER A 1 101 ? -8.711 21.406 3.986 1 95.25 101 SER A O 1
ATOM 793 N N . SER A 1 102 ? -10.531 22.656 3.482 1 92.31 102 SER A N 1
ATOM 794 C CA . SER A 1 102 ? -9.781 23.875 3.201 1 92.31 102 SER A CA 1
ATOM 795 C C . SER A 1 102 ? -10.258 25.031 4.078 1 92.31 102 SER A C 1
ATOM 797 O O . SER A 1 102 ? -11.391 25.031 4.562 1 92.31 102 SER A O 1
ATOM 799 N N . GLU A 1 103 ? -9.367 25.938 4.379 1 84.31 103 GLU A N 1
ATOM 800 C CA . GLU A 1 103 ? -9.758 27.109 5.145 1 84.31 103 GLU A CA 1
ATOM 801 C C . GLU A 1 103 ? -10.82 27.922 4.41 1 84.31 103 GLU A C 1
ATOM 803 O O . GLU A 1 103 ? -11.633 28.609 5.039 1 84.31 103 GLU A O 1
ATOM 808 N N . GLU A 1 104 ? -10.719 27.812 3.117 1 81.56 104 GLU A N 1
ATOM 809 C CA . GLU A 1 104 ? -11.633 28.594 2.299 1 81.56 104 GLU A CA 1
ATOM 810 C C . GLU A 1 104 ? -13.062 28.062 2.406 1 81.56 104 GLU A C 1
ATOM 812 O O . GLU A 1 104 ? -14.016 28.844 2.424 1 81.56 104 GLU A O 1
ATOM 817 N N . TYR A 1 105 ? -13.102 26.766 2.502 1 75.19 105 TYR A N 1
ATOM 818 C CA . TYR A 1 105 ? -14.414 26.156 2.541 1 75.19 105 TYR A CA 1
ATOM 819 C C . TYR A 1 105 ? -14.664 25.469 3.887 1 75.19 105 TYR A C 1
ATOM 821 O O . TYR A 1 105 ? -13.742 24.922 4.488 1 75.19 105 TYR A O 1
ATOM 829 N N . ASN A 1 106 ? -15.648 25.781 4.645 1 74.19 106 ASN A N 1
ATOM 830 C CA . ASN A 1 106 ? -15.961 25.266 5.977 1 74.19 106 ASN A CA 1
ATOM 831 C C . ASN A 1 106 ? -16.531 23.844 5.914 1 74.19 106 ASN A C 1
ATOM 833 O O . ASN A 1 106 ? -17.062 23.344 6.898 1 74.19 106 ASN A O 1
ATOM 837 N N . ASN A 1 107 ? -16.453 23.219 4.754 1 81.56 107 ASN A N 1
ATOM 838 C CA . ASN A 1 107 ? -17.031 21.875 4.676 1 81.56 107 ASN A CA 1
ATOM 839 C C . ASN A 1 107 ? -16 20.859 4.191 1 81.56 107 ASN A C 1
ATOM 841 O O . ASN A 1 107 ? -15.164 21.172 3.346 1 81.56 107 ASN A O 1
ATOM 845 N N . ASP A 1 108 ? -16.141 19.688 4.844 1 88.44 108 ASP A N 1
ATOM 846 C CA . ASP A 1 108 ? -15.32 18.562 4.379 1 88.44 108 ASP A CA 1
ATOM 847 C C . ASP A 1 108 ? -15.852 18 3.064 1 88.44 108 ASP A C 1
ATOM 849 O O . ASP A 1 108 ? -17.062 17.891 2.877 1 88.44 108 ASP A O 1
ATOM 853 N N . MET A 1 109 ? -14.898 17.844 2.166 1 93.44 109 MET A N 1
ATOM 854 C CA . MET A 1 109 ? -15.219 17.141 0.925 1 93.44 109 MET A CA 1
ATOM 855 C C . MET A 1 109 ? -14.531 15.789 0.87 1 93.44 109 MET A C 1
ATOM 857 O O . MET A 1 109 ? -13.375 15.656 1.279 1 93.44 109 MET A O 1
ATOM 861 N N . THR A 1 110 ? -15.297 14.828 0.365 1 96.19 110 THR A N 1
ATOM 862 C CA . THR A 1 110 ? -14.695 13.508 0.188 1 96.19 110 THR A CA 1
ATOM 863 C C . THR A 1 110 ? -13.844 13.469 -1.079 1 96.19 110 THR A C 1
ATOM 865 O O . THR A 1 110 ? -14.336 13.75 -2.174 1 96.19 110 THR A O 1
ATOM 868 N N . LEU A 1 111 ? -12.578 13.141 -0.955 1 97.25 111 LEU A N 1
ATOM 869 C CA . LEU A 1 111 ? -11.703 13 -2.111 1 97.25 111 LEU A CA 1
ATOM 870 C C . LEU A 1 111 ? -11.727 11.57 -2.643 1 97.25 111 LEU A C 1
ATOM 872 O O . LEU A 1 111 ? -11.766 11.352 -3.855 1 97.25 111 LEU A O 1
ATOM 876 N N . LEU A 1 112 ? -11.555 10.625 -1.727 1 98.12 112 LEU A N 1
ATOM 877 C CA . LEU A 1 112 ? -11.461 9.203 -2.047 1 98.12 112 LEU A CA 1
ATOM 878 C C . LEU A 1 112 ? -12.406 8.383 -1.179 1 98.12 112 LEU A C 1
ATOM 880 O O . LEU A 1 112 ? -12.672 8.742 -0.03 1 98.12 112 LEU A O 1
ATOM 884 N N . SER A 1 113 ? -12.883 7.328 -1.729 1 97.88 113 SER A N 1
ATOM 885 C CA . SER A 1 113 ? -13.664 6.359 -0.963 1 97.88 113 SER A CA 1
ATOM 886 C C . SER A 1 113 ? -13.422 4.938 -1.458 1 97.88 113 SER A C 1
ATOM 888 O O . SER A 1 113 ? -13.141 4.727 -2.639 1 97.88 113 SER A O 1
ATOM 890 N N . SER A 1 114 ? -13.406 3.982 -0.614 1 97.31 114 SER A N 1
ATOM 891 C CA . SER A 1 114 ? -13.398 2.553 -0.909 1 97.31 114 SER A CA 1
ATOM 892 C C . SER A 1 114 ? -14.438 1.811 -0.077 1 97.31 114 SER A C 1
ATOM 894 O O . SER A 1 114 ? -14.633 2.113 1.103 1 97.31 114 SER A O 1
ATOM 896 N N . ILE A 1 115 ? -15.172 0.871 -0.755 1 95.94 115 ILE A N 1
ATOM 897 C CA . ILE A 1 115 ? -16.312 0.235 -0.118 1 95.94 115 ILE A CA 1
ATOM 898 C C . ILE A 1 115 ? -16.281 -1.271 -0.369 1 95.94 115 ILE A C 1
ATOM 900 O O . ILE A 1 115 ? -15.875 -1.717 -1.444 1 95.94 115 ILE A O 1
ATOM 904 N N . HIS A 1 116 ? -16.656 -2.029 0.653 1 93.94 116 HIS A N 1
ATOM 905 C CA . HIS A 1 116 ? -16.844 -3.471 0.526 1 93.94 116 HIS A CA 1
ATOM 906 C C . HIS A 1 116 ? -18.016 -3.949 1.372 1 93.94 116 HIS A C 1
ATOM 908 O O . HIS A 1 116 ? -18.125 -3.598 2.549 1 93.94 116 HIS A O 1
ATOM 914 N N . THR A 1 117 ? -18.891 -4.742 0.743 1 90 117 THR A N 1
ATOM 915 C CA . THR A 1 117 ? -19.969 -5.383 1.499 1 90 117 THR A CA 1
ATOM 916 C C . THR A 1 117 ? -19.562 -6.801 1.897 1 90 117 THR A C 1
ATOM 918 O O . THR A 1 117 ? -19.281 -7.637 1.037 1 90 117 THR A O 1
ATOM 921 N N . MET A 1 118 ? -19.641 -7.035 3.16 1 85.25 118 MET A N 1
ATOM 922 C CA . MET A 1 118 ? -19.219 -8.328 3.693 1 85.25 118 MET A CA 1
ATOM 923 C C . MET A 1 118 ? -20.234 -9.414 3.354 1 85.25 118 MET A C 1
ATOM 925 O O . MET A 1 118 ? -21.438 -9.188 3.412 1 85.25 118 MET A O 1
ATOM 929 N N . SER A 1 119 ? -19.781 -10.594 2.783 1 76 119 SER A N 1
ATOM 930 C CA . SER A 1 119 ? -20.625 -11.75 2.557 1 76 119 SER A CA 1
ATOM 931 C C . SER A 1 119 ? -20.047 -13 3.209 1 76 119 SER A C 1
ATOM 933 O O . SER A 1 119 ? -20.5 -14.117 2.936 1 76 119 SER A O 1
ATOM 935 N N . CYS A 1 120 ? -19.516 -12.805 4.285 1 64.62 120 CYS A N 1
ATOM 936 C CA . CYS A 1 120 ? -18.688 -13.906 4.734 1 64.62 120 CYS A CA 1
ATOM 937 C C . CYS A 1 120 ? -19.516 -15.008 5.375 1 64.62 120 CYS A C 1
ATOM 939 O O . CYS A 1 120 ? -20.625 -14.742 5.867 1 64.62 120 CYS A O 1
ATOM 941 N N . SER A 1 121 ? -19.188 -16.172 5.062 1 62.12 121 SER A N 1
ATOM 942 C CA . SER A 1 121 ? -19.719 -17.359 5.715 1 62.12 121 SER A CA 1
ATOM 943 C C . SER A 1 121 ? -18.891 -17.75 6.934 1 62.12 121 SER A C 1
ATOM 945 O O . SER A 1 121 ? -19.344 -18.547 7.766 1 62.12 121 SER A O 1
ATOM 947 N N . GLU A 1 122 ? -17.75 -17.219 6.996 1 61.91 122 GLU A N 1
ATOM 948 C CA . GLU A 1 122 ? -16.844 -17.766 7.992 1 61.91 122 GLU A CA 1
ATOM 949 C C . GLU A 1 122 ? -16.703 -16.844 9.195 1 61.91 122 GLU A C 1
ATOM 951 O O . GLU A 1 122 ? -16.969 -15.648 9.094 1 61.91 122 GLU A O 1
ATOM 956 N N . ASP A 1 123 ? -16.156 -17.625 10.172 1 76.19 123 ASP A N 1
ATOM 957 C CA . ASP A 1 123 ? -15.945 -16.938 11.453 1 76.19 123 ASP A CA 1
ATOM 958 C C . ASP A 1 123 ? -14.773 -15.969 11.367 1 76.19 123 ASP A C 1
ATOM 960 O O . ASP A 1 123 ? -14.961 -14.758 11.477 1 76.19 123 ASP A O 1
ATOM 964 N N . VAL A 1 124 ? -13.531 -16.484 10.945 1 85.19 124 VAL A N 1
ATOM 965 C CA . VAL A 1 124 ? -12.375 -15.602 10.906 1 85.19 124 VAL A CA 1
ATOM 966 C C . VAL A 1 124 ? -12.234 -14.984 9.516 1 85.19 124 VAL A C 1
ATOM 968 O O . VAL A 1 124 ? -12.281 -15.695 8.508 1 85.19 124 VAL A O 1
ATOM 971 N N . TRP A 1 125 ? -12.156 -13.688 9.422 1 90.44 125 TRP A N 1
ATOM 972 C CA . TRP A 1 125 ? -12.117 -13.008 8.133 1 90.44 125 TRP A CA 1
ATOM 973 C C . TRP A 1 125 ? -11.117 -11.859 8.148 1 90.44 125 TRP A C 1
ATOM 975 O O . TRP A 1 125 ? -10.781 -11.336 9.219 1 90.44 125 TRP A O 1
ATOM 985 N N . SER A 1 126 ? -10.562 -11.539 6.992 1 93.81 126 SER A N 1
ATOM 986 C CA . SER A 1 126 ? -9.734 -10.367 6.758 1 93.81 126 SER A CA 1
ATOM 987 C C . SER A 1 126 ? -9.969 -9.789 5.367 1 93.81 126 SER A C 1
ATOM 989 O O . SER A 1 126 ? -10.172 -10.531 4.402 1 93.81 126 SER A O 1
ATOM 991 N N . LYS A 1 127 ? -9.945 -8.461 5.273 1 94.25 127 LYS A N 1
ATOM 992 C CA . LYS A 1 127 ? -10.195 -7.77 4.012 1 94.25 127 LYS A CA 1
ATOM 993 C C . LYS A 1 127 ? -9.414 -6.461 3.943 1 94.25 127 LYS A C 1
ATOM 995 O O . LYS A 1 127 ? -9.555 -5.602 4.812 1 94.25 127 LYS A O 1
ATOM 1000 N N . SER A 1 128 ? -8.57 -6.355 2.893 1 97.19 128 SER A N 1
ATOM 1001 C CA . SER A 1 128 ? -7.879 -5.102 2.633 1 97.19 128 SER A CA 1
ATOM 1002 C C . SER A 1 128 ? -8.625 -4.258 1.604 1 97.19 128 SER A C 1
ATOM 1004 O O . SER A 1 128 ? -9.094 -4.781 0.587 1 97.19 128 SER A O 1
ATOM 1006 N N . LEU A 1 129 ? -8.82 -2.977 1.872 1 97.88 129 LEU A N 1
ATOM 1007 C CA . LEU A 1 129 ? -9.32 -1.99 0.923 1 97.88 129 LEU A CA 1
ATOM 1008 C C . LEU A 1 129 ? -8.266 -0.932 0.623 1 97.88 129 LEU A C 1
ATOM 1010 O O . LEU A 1 129 ? -7.684 -0.355 1.541 1 97.88 129 LEU A O 1
ATOM 1014 N N . TYR A 1 130 ? -7.984 -0.728 -0.648 1 98.31 130 TYR A N 1
ATOM 1015 C CA . TYR A 1 130 ? -7.027 0.274 -1.101 1 98.31 130 TYR A CA 1
ATOM 1016 C C . TYR A 1 130 ? -7.688 1.279 -2.035 1 98.31 130 TYR A C 1
ATOM 1018 O O . TYR A 1 130 ? -8.539 0.914 -2.848 1 98.31 130 TYR A O 1
ATOM 1026 N N . THR A 1 131 ? -7.32 2.551 -1.915 1 98.06 131 THR A N 1
ATOM 1027 C CA . THR A 1 131 ? -7.746 3.588 -2.848 1 98.06 131 THR A CA 1
ATOM 1028 C C . THR A 1 131 ? -6.672 4.66 -2.99 1 98.06 131 THR A C 1
ATOM 1030 O O . THR A 1 131 ? -5.902 4.906 -2.059 1 98.06 131 THR A O 1
ATOM 1033 N N . ALA A 1 132 ? -6.562 5.223 -4.176 1 98.31 132 ALA A N 1
ATOM 1034 C CA . ALA A 1 132 ? -5.59 6.281 -4.438 1 98.31 132 ALA A CA 1
ATOM 1035 C C . ALA A 1 132 ? -6.051 7.184 -5.578 1 98.31 132 ALA A C 1
ATOM 1037 O O . ALA A 1 132 ? -6.926 6.805 -6.359 1 98.31 132 ALA A O 1
ATOM 1038 N N . GLY A 1 133 ? -5.531 8.43 -5.652 1 96.5 133 GLY A N 1
ATOM 1039 C CA . GLY A 1 133 ? -5.785 9.398 -6.699 1 96.5 133 GLY A CA 1
ATOM 1040 C C . GLY A 1 133 ? -4.824 10.578 -6.668 1 96.5 133 GLY A C 1
ATOM 1041 O O . GLY A 1 133 ? -4 10.688 -5.758 1 96.5 133 GLY A O 1
ATOM 1042 N N . PHE A 1 134 ? -4.902 11.352 -7.754 1 96.69 134 PHE A N 1
ATOM 1043 C CA . PHE A 1 134 ? -4.105 12.57 -7.852 1 96.69 134 PHE A CA 1
ATOM 1044 C C . PHE A 1 134 ? -4.992 13.805 -7.73 1 96.69 134 PHE A C 1
ATOM 1046 O O . PHE A 1 134 ? -6.016 13.906 -8.406 1 96.69 134 PHE A O 1
ATOM 1053 N N . PHE A 1 135 ? -4.578 14.75 -6.906 1 96.69 135 PHE A N 1
ATOM 1054 C CA . PHE A 1 135 ? -5.398 15.922 -6.645 1 96.69 135 PHE A CA 1
ATOM 1055 C C . PHE A 1 135 ? -4.535 17.172 -6.535 1 96.69 135 PHE A C 1
ATOM 1057 O O . PHE A 1 135 ? -3.449 17.141 -5.949 1 96.69 135 PHE A O 1
ATOM 1064 N N . PHE A 1 136 ? -5.051 18.203 -7.043 1 96.38 136 PHE A N 1
ATOM 1065 C CA . PHE A 1 136 ? -4.434 19.5 -6.73 1 96.38 136 PHE A CA 1
ATOM 1066 C C . PHE A 1 136 ? -4.848 19.969 -5.344 1 96.38 136 PHE A C 1
ATOM 1068 O O . PHE A 1 136 ? -6.035 20.141 -5.066 1 96.38 136 PHE A O 1
ATOM 1075 N N . LEU A 1 137 ? -3.879 20.109 -4.496 1 96.75 137 LEU A N 1
ATOM 1076 C CA . LEU A 1 137 ? -4.113 20.562 -3.131 1 96.75 137 LEU A CA 1
ATOM 1077 C C . LEU A 1 137 ? -3.383 21.875 -2.859 1 96.75 137 LEU A C 1
ATOM 1079 O O . LEU A 1 137 ? -2.359 22.156 -3.484 1 96.75 137 LEU A O 1
ATOM 1083 N N . LYS A 1 138 ? -3.953 22.656 -1.924 1 96.38 138 LYS A N 1
ATOM 1084 C CA . LYS A 1 138 ? -3.355 23.938 -1.541 1 96.38 138 LYS A CA 1
ATOM 1085 C C . LYS A 1 138 ? -2.695 23.844 -0.168 1 96.38 138 LYS A C 1
ATOM 1087 O O . LYS A 1 138 ? -3.107 23.047 0.672 1 96.38 138 LYS A O 1
ATOM 1092 N N . ALA A 1 139 ? -1.666 24.781 -0.025 1 96.69 139 ALA A N 1
ATOM 1093 C CA . ALA A 1 139 ? -1.038 24.875 1.289 1 96.69 139 ALA A CA 1
ATOM 1094 C C . ALA A 1 139 ? -2.084 25.062 2.385 1 96.69 139 ALA A C 1
ATOM 1096 O O . ALA A 1 139 ? -3.039 25.828 2.215 1 96.69 139 ALA A O 1
ATOM 1097 N N . LYS A 1 140 ? -1.874 24.25 3.486 1 96.56 140 LYS A N 1
ATOM 1098 C CA . LYS A 1 140 ? -2.67 24.328 4.707 1 96.56 140 LYS A CA 1
ATOM 1099 C C . LYS A 1 140 ? -3.955 23.516 4.578 1 96.56 140 LYS A C 1
ATOM 1101 O O . LYS A 1 140 ? -4.707 23.375 5.547 1 96.56 140 LYS A O 1
ATOM 1106 N N . ASP A 1 141 ? -4.242 23.031 3.326 1 97 141 ASP A N 1
ATOM 1107 C CA . ASP A 1 141 ? -5.324 22.047 3.258 1 97 141 ASP A CA 1
ATOM 1108 C C . ASP A 1 141 ? -5.09 20.906 4.234 1 97 141 ASP A C 1
ATOM 1110 O O . ASP A 1 141 ? -3.947 20.578 4.562 1 97 141 ASP A O 1
ATOM 1114 N N . LYS A 1 142 ? -6.172 20.281 4.672 1 97.19 142 LYS A N 1
ATOM 1115 C CA . LYS A 1 142 ? -6.09 19.156 5.609 1 97.19 142 LYS A CA 1
ATOM 1116 C C . LYS A 1 142 ? -6.723 17.906 5.023 1 97.19 142 LYS A C 1
ATOM 1118 O O . LYS A 1 142 ? -7.773 17.969 4.383 1 97.19 142 LYS A O 1
ATOM 1123 N N . LEU A 1 143 ? -6.07 16.812 5.227 1 97.62 143 LEU A N 1
ATOM 1124 C CA . LEU A 1 143 ? -6.598 15.5 4.875 1 97.62 143 LEU A CA 1
ATOM 1125 C C . LEU A 1 143 ? -6.848 14.664 6.125 1 97.62 143 LEU A C 1
ATOM 1127 O O . LEU A 1 143 ? -6.012 14.633 7.027 1 97.62 143 LEU A O 1
ATOM 1131 N N . ARG A 1 144 ? -7.98 13.984 6.184 1 95.75 144 ARG A N 1
ATOM 1132 C CA . ARG A 1 144 ? -8.352 13.102 7.285 1 95.75 144 ARG A CA 1
ATOM 1133 C C . ARG A 1 144 ? -9.047 11.844 6.77 1 95.75 144 ARG A C 1
ATOM 1135 O O . ARG A 1 144 ? -9.562 11.828 5.648 1 95.75 144 ARG A O 1
ATOM 1142 N N . VAL A 1 145 ? -9.039 10.844 7.609 1 96.81 145 VAL A N 1
ATOM 1143 C CA . VAL A 1 145 ? -9.625 9.578 7.184 1 96.81 145 VAL A CA 1
ATOM 1144 C C . VAL A 1 145 ? -10.734 9.172 8.148 1 96.81 145 VAL A C 1
ATOM 1146 O O . VAL A 1 145 ? -10.57 9.258 9.367 1 96.81 145 VAL A O 1
ATOM 1149 N N . MET A 1 146 ? -11.82 8.758 7.559 1 95.31 146 MET A N 1
ATOM 1150 C CA . MET A 1 146 ? -12.914 8.148 8.32 1 95.31 146 MET A CA 1
ATOM 1151 C C . MET A 1 146 ? -13.141 6.707 7.879 1 95.31 146 MET A C 1
ATOM 1153 O O . MET A 1 146 ? -12.961 6.375 6.707 1 95.31 146 MET A O 1
ATOM 1157 N N . SER A 1 147 ? -13.484 5.91 8.836 1 95.06 147 SER A N 1
ATOM 1158 C CA . SER A 1 147 ? -13.883 4.535 8.555 1 95.06 147 SER A CA 1
ATOM 1159 C C . SER A 1 147 ? -15.219 4.203 9.211 1 95.06 147 SER A C 1
ATOM 1161 O O . SER A 1 147 ? -15.477 4.605 10.344 1 95.06 147 SER A O 1
ATOM 1163 N N . SER A 1 148 ? -16 3.43 8.531 1 93.56 148 SER A N 1
ATOM 1164 C CA . SER A 1 148 ? -17.328 3.074 9.031 1 93.56 148 SER A CA 1
ATOM 1165 C C . SER A 1 148 ? -17.234 2.131 10.227 1 93.56 148 SER A C 1
ATOM 1167 O O . SER A 1 148 ? -18.109 2.146 11.102 1 93.56 148 SER A O 1
ATOM 1169 N N . HIS A 1 149 ? -16.234 1.282 10.25 1 92.62 149 HIS A N 1
ATOM 1170 C CA . HIS A 1 149 ? -16.109 0.271 11.297 1 92.62 149 HIS A CA 1
ATOM 1171 C C . HIS A 1 149 ? -14.68 0.194 11.82 1 92.62 149 HIS A C 1
ATOM 1173 O O . HIS A 1 149 ? -14.016 -0.833 11.672 1 92.62 149 HIS A O 1
ATOM 1179 N N . PRO A 1 150 ? -14.25 1.248 12.594 1 93.75 150 PRO A N 1
ATOM 1180 C CA . PRO A 1 150 ? -12.867 1.296 13.07 1 93.75 150 PRO A CA 1
ATOM 1181 C C . PRO A 1 150 ? -12.539 0.169 14.047 1 93.75 150 PRO A C 1
ATOM 1183 O O . PRO A 1 150 ? -11.367 -0.159 14.25 1 93.75 150 PRO A O 1
ATOM 1186 N N . GLU A 1 151 ? -13.578 -0.487 14.656 1 91.44 151 GLU A N 1
ATOM 1187 C CA . GLU A 1 151 ? -13.383 -1.546 15.641 1 91.44 151 GLU A CA 1
ATOM 1188 C C . GLU A 1 151 ? -12.805 -2.801 14.992 1 91.44 151 GLU A C 1
ATOM 1190 O O . GLU A 1 151 ? -12.242 -3.658 15.68 1 91.44 151 GLU A O 1
ATOM 1195 N N . TYR A 1 152 ? -12.859 -2.939 13.656 1 92.75 152 TYR A N 1
ATOM 1196 C CA . TYR A 1 152 ? -12.391 -4.137 12.977 1 92.75 152 TYR A CA 1
ATO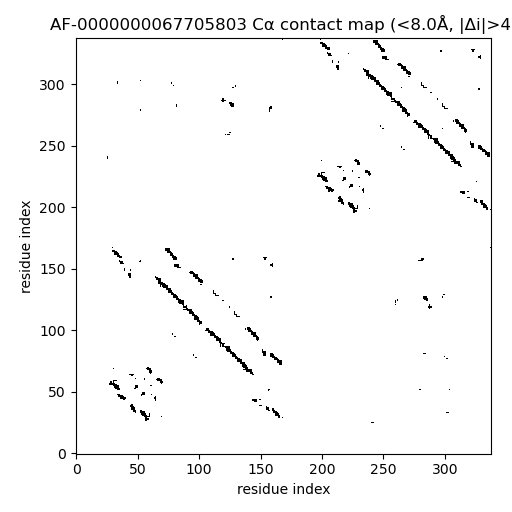M 1197 C C . TYR A 1 152 ? -11.031 -3.896 12.32 1 92.75 152 TYR A C 1
ATOM 1199 O O . TYR A 1 152 ? -10.477 -4.793 11.68 1 92.75 152 TYR A O 1
ATOM 1207 N N . ILE A 1 153 ? -10.5 -2.691 12.445 1 95.06 153 ILE A N 1
ATOM 1208 C CA . ILE A 1 153 ? -9.258 -2.355 11.75 1 95.06 153 ILE A CA 1
ATOM 1209 C C . ILE A 1 153 ? -8.078 -3.018 12.461 1 95.06 153 ILE A C 1
ATOM 1211 O O . ILE A 1 153 ? -7.957 -2.934 13.68 1 95.06 153 ILE A O 1
ATOM 1215 N N . THR A 1 154 ? -7.23 -3.684 11.656 1 94.25 154 THR A N 1
ATOM 1216 C CA . THR A 1 154 ? -6.035 -4.305 12.211 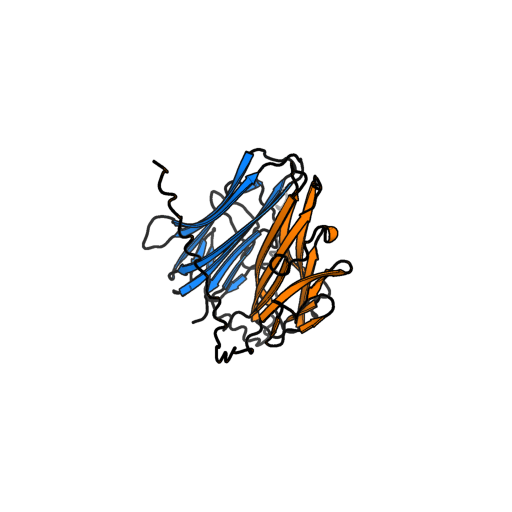1 94.25 154 THR A CA 1
ATOM 1217 C C . THR A 1 154 ? -5.031 -3.246 12.656 1 94.25 154 THR A C 1
ATOM 1219 O O . THR A 1 154 ? -5.16 -2.072 12.305 1 94.25 154 THR A O 1
ATOM 1222 N N . LYS A 1 155 ? -3.992 -3.654 13.43 1 91.38 155 LYS A N 1
ATOM 1223 C CA . LYS A 1 155 ? -3.039 -2.699 13.984 1 91.38 155 LYS A CA 1
ATOM 1224 C C . LYS A 1 155 ? -1.685 -2.807 13.289 1 91.38 155 LYS A C 1
ATOM 1226 O O . LYS A 1 155 ? -0.714 -2.17 13.711 1 91.38 155 LYS A O 1
ATOM 1231 N N . LYS A 1 156 ? -1.568 -3.58 12.305 1 93.31 156 LYS A N 1
ATOM 1232 C CA . LYS A 1 156 ? -0.299 -3.787 11.617 1 93.31 156 LYS A CA 1
ATOM 1233 C C . LYS A 1 156 ? 0.002 -2.633 10.664 1 93.31 156 LYS A C 1
ATOM 1235 O O . LYS A 1 156 ? -0.772 -2.363 9.742 1 93.31 156 LYS A O 1
ATOM 1240 N N . GLU A 1 157 ? 1.209 -2.043 10.758 1 94.25 157 GLU A N 1
ATOM 1241 C CA . GLU A 1 157 ? 1.548 -0.83 10.023 1 94.25 157 GLU A CA 1
ATOM 1242 C C . GLU A 1 157 ? 1.636 -1.103 8.523 1 94.25 157 GLU A C 1
ATOM 1244 O O . GLU A 1 157 ? 1.392 -0.21 7.707 1 94.25 157 GLU A O 1
ATOM 1249 N N . TYR A 1 158 ? 1.924 -2.344 8.102 1 95.75 158 TYR A N 1
ATOM 1250 C CA . TYR A 1 158 ? 2.061 -2.684 6.691 1 95.75 158 TYR A CA 1
ATOM 1251 C C . TYR A 1 158 ? 0.707 -3.02 6.074 1 95.75 158 TYR A C 1
ATOM 1253 O O . TYR A 1 158 ? 0.613 -3.291 4.875 1 95.75 158 TYR A O 1
ATOM 1261 N N . GLU A 1 159 ? -0.313 -2.99 6.91 1 97.5 159 GLU A N 1
ATOM 1262 C CA . GLU A 1 159 ? -1.659 -3.307 6.441 1 97.5 159 GLU A CA 1
ATOM 1263 C C . GLU A 1 159 ? -2.574 -2.09 6.531 1 97.5 159 GLU A C 1
ATOM 1265 O O . GLU A 1 159 ? -3.672 -2.088 5.965 1 97.5 159 GLU A O 1
ATOM 1270 N N . VAL A 1 160 ? -2.221 -1.121 7.312 1 96.88 160 VAL A N 1
ATOM 1271 C CA . VAL A 1 160 ? -3.023 0.072 7.559 1 96.88 160 VAL A CA 1
ATOM 1272 C C . VAL A 1 160 ? -2.146 1.317 7.449 1 96.88 160 VAL A C 1
ATOM 1274 O O . VAL A 1 160 ? -1.33 1.589 8.328 1 96.88 160 VAL A O 1
ATOM 1277 N N . PHE A 1 161 ? -2.34 2.104 6.32 1 97.69 161 PHE A N 1
ATOM 1278 C CA . PHE A 1 161 ? -1.51 3.281 6.09 1 97.69 161 PHE A CA 1
ATOM 1279 C C . PHE A 1 161 ? -2.234 4.289 5.203 1 97.69 161 PHE A C 1
ATOM 1281 O O . PHE A 1 161 ? -3.139 3.924 4.449 1 97.69 161 PHE A O 1
ATOM 1288 N N . PHE A 1 162 ? -1.853 5.484 5.363 1 97.94 162 PHE A N 1
ATOM 1289 C CA . PHE A 1 162 ? -2.4 6.656 4.695 1 97.94 162 PHE A CA 1
ATOM 1290 C C . PHE A 1 162 ? -1.301 7.668 4.383 1 97.94 162 PHE A C 1
ATOM 1292 O O . PHE A 1 162 ? -0.379 7.852 5.18 1 97.94 162 PHE A O 1
ATOM 1299 N N . GLY A 1 163 ? -1.368 8.289 3.16 1 98.12 163 GLY A N 1
ATOM 1300 C CA . GLY A 1 163 ? -0.291 9.227 2.879 1 98.12 163 GLY A CA 1
ATOM 1301 C C . GLY A 1 163 ? -0.547 10.078 1.651 1 98.12 163 GLY A C 1
ATOM 1302 O O . GLY A 1 163 ? -1.603 9.969 1.022 1 98.12 163 GLY A O 1
ATOM 1303 N N . ALA A 1 164 ? 0.388 10.969 1.473 1 98.56 164 ALA A N 1
ATOM 1304 C CA . ALA A 1 164 ? 0.391 11.859 0.317 1 98.56 164 ALA A CA 1
ATOM 1305 C C . ALA A 1 164 ? 1.815 12.211 -0.103 1 98.56 164 ALA A C 1
ATOM 1307 O O . ALA A 1 164 ? 2.705 12.344 0.742 1 98.56 164 ALA A O 1
ATOM 1308 N N . VAL A 1 165 ? 1.998 12.383 -1.416 1 97.62 165 VAL A N 1
ATOM 1309 C CA . VAL A 1 165 ? 3.299 12.742 -1.968 1 97.62 165 VAL A CA 1
ATOM 1310 C C . VAL A 1 165 ? 3.127 13.805 -3.049 1 97.62 165 VAL A C 1
ATOM 1312 O O . VAL A 1 165 ? 2.307 13.656 -3.955 1 97.62 165 VAL A O 1
ATOM 1315 N N . LEU A 1 166 ? 3.957 14.844 -2.947 1 96.88 166 LEU A N 1
ATOM 1316 C CA . LEU A 1 166 ? 3.928 15.898 -3.955 1 96.88 166 LEU A CA 1
ATOM 1317 C C . LEU A 1 166 ? 4.594 15.43 -5.246 1 96.88 166 LEU A C 1
ATOM 1319 O O . LEU A 1 166 ? 5.734 14.953 -5.227 1 96.88 166 LEU A O 1
ATOM 1323 N N . PHE A 1 167 ? 3.885 15.547 -6.344 1 91 167 PHE A N 1
ATOM 1324 C CA . PHE A 1 167 ? 4.48 15.258 -7.641 1 91 167 PHE A CA 1
ATOM 1325 C C . PHE A 1 167 ? 5.441 16.359 -8.055 1 91 167 PHE A C 1
ATOM 1327 O O . PHE A 1 167 ? 5.105 17.547 -7.98 1 91 167 PHE A O 1
ATOM 1334 N N . PRO A 1 168 ? 6.695 15.898 -8.422 1 80.12 168 PRO A N 1
ATOM 1335 C CA . PRO A 1 168 ? 7.684 16.922 -8.758 1 80.12 168 PRO A CA 1
ATOM 1336 C C . PRO A 1 168 ? 7.332 17.688 -10.031 1 80.12 168 PRO A C 1
ATOM 1338 O O . PRO A 1 168 ? 6.688 17.141 -10.922 1 80.12 168 PRO A O 1
ATOM 1341 N N . HIS A 1 169 ? 7.551 18.969 -10.031 1 65.5 169 HIS A N 1
ATOM 1342 C CA . HIS A 1 169 ? 7.406 19.828 -11.203 1 65.5 169 HIS A CA 1
ATOM 1343 C C . HIS A 1 169 ? 8.562 19.625 -12.172 1 65.5 169 HIS A C 1
ATOM 1345 O O . HIS A 1 169 ? 9.68 19.312 -11.758 1 65.5 169 HIS A O 1
ATOM 1351 N N . MET B 1 1 ? -43.5 -4.234 -40.188 1 30.41 1 MET B N 1
ATOM 1352 C CA . MET B 1 1 ? -42.469 -3.236 -40.469 1 30.41 1 MET B CA 1
ATOM 1353 C C . MET B 1 1 ? -41.281 -3.361 -39.5 1 30.41 1 MET B C 1
ATOM 1355 O O . MET B 1 1 ? -41.5 -3.34 -38.281 1 30.41 1 MET B O 1
ATOM 1359 N N . PRO B 1 2 ? -40.125 -3.938 -39.938 1 35.66 2 PRO B N 1
ATOM 1360 C CA . PRO B 1 2 ? -39.031 -4.336 -39.062 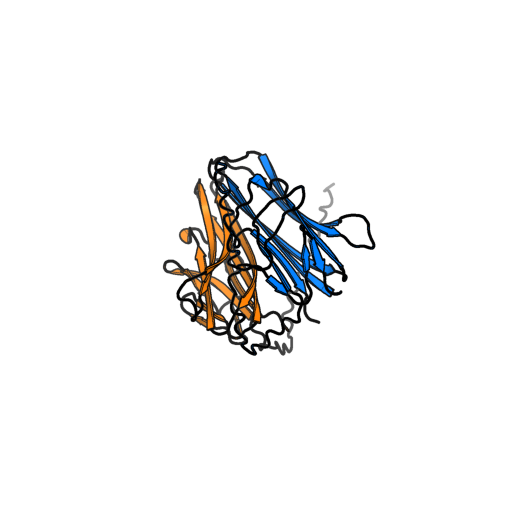1 35.66 2 PRO B CA 1
ATOM 1361 C C . PRO B 1 2 ? -38.375 -3.15 -38.375 1 35.66 2 PRO B C 1
ATOM 1363 O O . PRO B 1 2 ? -38.375 -2.031 -38.875 1 35.66 2 PRO B O 1
ATOM 1366 N N . LEU B 1 3 ? -38.562 -3.145 -37.062 1 36.62 3 LEU B N 1
ATOM 1367 C CA . LEU B 1 3 ? -38.031 -2.084 -36.219 1 36.62 3 LEU B CA 1
ATOM 1368 C C . LEU B 1 3 ? -36.562 -1.803 -36.531 1 36.62 3 LEU B C 1
ATOM 1370 O O . LEU B 1 3 ? -35.781 -2.729 -36.781 1 36.62 3 LEU B O 1
ATOM 1374 N N . PRO B 1 4 ? -36.312 -0.565 -36.938 1 35.69 4 PRO B N 1
ATOM 1375 C CA . PRO B 1 4 ? -34.938 -0.204 -37.312 1 35.69 4 PRO B CA 1
ATOM 1376 C C . PRO B 1 4 ? -33.906 -0.604 -36.281 1 35.69 4 PRO B C 1
ATOM 1378 O O . PRO B 1 4 ? -34.188 -0.584 -35.062 1 35.69 4 PRO B O 1
ATOM 1381 N N . HIS B 1 5 ? -33.219 -1.641 -36.562 1 31.81 5 HIS B N 1
ATOM 1382 C CA . HIS B 1 5 ? -32.062 -2.119 -35.781 1 31.81 5 HIS B CA 1
ATOM 1383 C C . HIS B 1 5 ? -31.078 -0.992 -35.5 1 31.81 5 HIS B C 1
ATOM 1385 O O . HIS B 1 5 ? -30.562 -0.365 -36.438 1 31.81 5 HIS B O 1
ATOM 1391 N N . PHE B 1 6 ? -31.391 -0.2 -34.531 1 27.27 6 PHE B N 1
ATOM 1392 C CA . PHE B 1 6 ? -30.422 0.808 -34.125 1 27.27 6 PHE B CA 1
ATOM 1393 C C . PHE B 1 6 ? -29.047 0.185 -33.938 1 27.27 6 PHE B C 1
ATOM 1395 O O . PHE B 1 6 ? -28.875 -0.691 -33.094 1 27.27 6 PHE B O 1
ATOM 1402 N N . LYS B 1 7 ? -28.328 0.089 -35.031 1 26.97 7 LYS B N 1
ATOM 1403 C CA . LYS B 1 7 ? -26.906 -0.272 -34.969 1 26.97 7 LYS B CA 1
ATOM 1404 C C . LYS B 1 7 ? -26.141 0.606 -34 1 26.97 7 LYS B C 1
ATOM 1406 O O . LYS B 1 7 ? -26.109 1.829 -34.125 1 26.97 7 LYS B O 1
ATOM 1411 N N . GLN B 1 8 ? -26.281 0.253 -32.75 1 23.72 8 GLN B N 1
ATOM 1412 C CA . GLN B 1 8 ? -25.438 0.894 -31.734 1 23.72 8 GLN B CA 1
ATOM 1413 C C . GLN B 1 8 ? -23.984 0.929 -32.188 1 23.72 8 GLN B C 1
ATOM 1415 O O . GLN B 1 8 ? -23.391 -0.116 -32.438 1 23.72 8 GLN B O 1
ATOM 1420 N N . SER B 1 9 ? -23.625 1.921 -33.031 1 25.28 9 SER B N 1
ATOM 1421 C CA . SER B 1 9 ? -22.234 2.174 -33.375 1 25.28 9 SER B CA 1
ATOM 1422 C C . SER B 1 9 ? -21.344 2.135 -32.125 1 25.28 9 SER B C 1
ATOM 1424 O O . SER B 1 9 ? -21.547 2.902 -31.188 1 25.28 9 SER B O 1
ATOM 1426 N N . LEU B 1 10 ? -21.047 1.026 -31.75 1 23.94 10 LEU B N 1
ATOM 1427 C CA . LEU B 1 10 ? -20.031 0.833 -30.703 1 23.94 10 LEU B CA 1
ATOM 1428 C C . LEU B 1 10 ? -18.797 1.662 -31 1 23.94 10 LEU B C 1
ATOM 1430 O O . LEU B 1 10 ? -18.125 1.455 -32 1 23.94 10 LEU B O 1
ATOM 1434 N N . PHE B 1 11 ? -18.906 2.984 -30.906 1 25.36 11 PHE B N 1
ATOM 1435 C CA . PHE B 1 11 ? -17.719 3.822 -30.953 1 25.36 11 PHE B CA 1
ATOM 1436 C C . PHE B 1 11 ? -16.578 3.201 -30.156 1 25.36 11 PHE B C 1
ATOM 1438 O O . PHE B 1 11 ? -16.703 2.99 -28.938 1 25.36 11 PHE B O 1
ATOM 1445 N N . SER B 1 12 ? -15.883 2.301 -30.766 1 24.12 12 SER B N 1
ATOM 1446 C CA . SER B 1 12 ? -14.664 1.695 -30.25 1 24.12 12 SER B CA 1
ATOM 1447 C C . SER B 1 12 ? -13.672 2.758 -29.781 1 24.12 12 SER B C 1
ATOM 1449 O O . SER B 1 12 ? -13.203 3.568 -30.578 1 24.12 12 SER B O 1
ATOM 1451 N N . ILE B 1 13 ? -13.93 3.479 -28.766 1 25.3 13 ILE B N 1
ATOM 1452 C CA . ILE B 1 13 ? -12.891 4.367 -28.25 1 25.3 13 ILE B CA 1
ATOM 1453 C C . ILE B 1 13 ? -11.562 3.629 -28.203 1 25.3 13 ILE B C 1
ATOM 1455 O O . ILE B 1 13 ? -11.375 2.732 -27.375 1 25.3 13 ILE B O 1
ATOM 1459 N N . CYS B 1 14 ? -11.102 3.188 -29.375 1 23.7 14 CYS B N 1
ATOM 1460 C CA . CYS B 1 14 ? -9.766 2.613 -29.5 1 23.7 14 CYS B CA 1
ATOM 1461 C C . CYS B 1 14 ? -8.734 3.494 -28.812 1 23.7 14 CYS B C 1
ATOM 1463 O O . CYS B 1 14 ? -8.586 4.668 -29.156 1 23.7 14 CYS B O 1
ATOM 1465 N N . VAL B 1 15 ? -8.672 3.469 -27.656 1 24.47 15 VAL B N 1
ATOM 1466 C CA . VAL B 1 15 ? -7.523 4.141 -27.062 1 24.47 15 VAL B CA 1
ATOM 1467 C C . VAL B 1 15 ? -6.258 3.779 -27.844 1 24.47 15 VAL B C 1
ATOM 1469 O O . VAL B 1 15 ? -5.867 2.609 -27.891 1 24.47 15 VAL B O 1
ATOM 1472 N N . VAL B 1 16 ? -6.121 4.406 -28.984 1 25.64 16 VAL B N 1
ATOM 1473 C CA . VAL B 1 16 ? -4.879 4.355 -29.75 1 25.64 16 VAL B CA 1
ATOM 1474 C C . VAL B 1 16 ? -3.684 4.367 -28.812 1 25.64 16 VAL B C 1
ATOM 1476 O O . VAL B 1 16 ? -3.48 5.332 -28.062 1 25.64 16 VAL B O 1
ATOM 1479 N N . VAL B 1 17 ? -3.369 3.357 -28.266 1 26.25 17 VAL B N 1
ATOM 1480 C CA . VAL B 1 17 ? -2.047 3.236 -27.656 1 26.25 17 VAL B CA 1
ATOM 1481 C C . VAL B 1 17 ? -0.976 3.641 -28.672 1 26.25 17 VAL B C 1
ATOM 1483 O O . VAL B 1 17 ? -0.734 2.926 -29.641 1 26.25 17 VAL B O 1
ATOM 1486 N N . ASN B 1 18 ? -1.14 4.82 -29.234 1 28.58 18 ASN B N 1
ATOM 1487 C CA . ASN B 1 18 ? -0.029 5.238 -30.094 1 28.58 18 ASN B CA 1
ATOM 1488 C C . ASN B 1 18 ? 1.31 4.754 -29.531 1 28.58 18 ASN B C 1
ATOM 1490 O O . ASN B 1 18 ? 1.545 4.805 -28.328 1 28.58 18 ASN B O 1
ATOM 1494 N N . LYS B 1 19 ? 1.886 3.82 -30.125 1 29.05 19 LYS B N 1
ATOM 1495 C CA . LYS B 1 19 ? 3.334 3.652 -30.047 1 29.05 19 LYS B CA 1
ATOM 1496 C C . LYS B 1 19 ? 4.043 5 -29.984 1 29.05 19 LYS B C 1
ATOM 1498 O O . LYS B 1 19 ? 4.105 5.727 -30.969 1 29.05 19 LYS B O 1
ATOM 1503 N N . LEU B 1 20 ? 3.609 5.984 -29.203 1 30.11 20 LEU B N 1
ATOM 1504 C CA . LEU B 1 20 ? 4.441 7.18 -29.109 1 30.11 20 LEU B CA 1
ATOM 1505 C C . LEU B 1 20 ? 5.875 6.871 -29.531 1 30.11 20 LEU B C 1
ATOM 1507 O O . LEU B 1 20 ? 6.539 6.027 -28.922 1 30.11 20 LEU B O 1
ATOM 1511 N N . GLU B 1 21 ? 6.172 6.801 -30.766 1 32.34 21 GLU B N 1
ATOM 1512 C CA . GLU B 1 21 ? 7.492 7.094 -31.312 1 32.34 21 GLU B CA 1
ATOM 1513 C C . GLU B 1 21 ? 8.219 8.141 -30.484 1 32.34 21 GLU B C 1
ATOM 1515 O O . GLU B 1 21 ? 8.062 9.344 -30.703 1 32.34 21 GLU B O 1
ATOM 1520 N N . THR B 1 22 ? 7.797 8.383 -29.281 1 31.52 22 THR B N 1
ATOM 1521 C CA . THR B 1 22 ? 8.711 9.234 -28.516 1 31.52 22 THR B CA 1
ATOM 1522 C C . THR B 1 22 ? 10.156 8.992 -28.938 1 31.52 22 THR B C 1
ATOM 1524 O O . THR B 1 22 ? 10.602 7.848 -29.016 1 31.52 22 THR B O 1
ATOM 1527 N N . SER B 1 23 ? 10.648 9.562 -29.984 1 33.19 23 SER B N 1
ATOM 1528 C CA . SER B 1 23 ? 12.039 9.891 -29.719 1 33.19 23 SER B CA 1
ATOM 1529 C C . SER B 1 23 ? 12.32 9.93 -28.219 1 33.19 23 SER B C 1
ATOM 1531 O O . SER B 1 23 ? 11.992 10.914 -27.547 1 33.19 23 SER B O 1
ATOM 1533 N N . ARG B 1 24 ? 11.609 9.242 -27.484 1 33.59 24 ARG B N 1
ATOM 1534 C CA . ARG B 1 24 ? 11.633 8.828 -26.094 1 33.59 24 ARG B CA 1
ATOM 1535 C C . ARG B 1 24 ? 13.016 9.039 -25.484 1 33.59 24 ARG B C 1
ATOM 1537 O O . ARG B 1 24 ? 13.891 8.172 -25.594 1 33.59 24 ARG B O 1
ATOM 1544 N N . HIS B 1 25 ? 13.57 9.938 -25.734 1 36.56 25 HIS B N 1
ATOM 1545 C CA . HIS B 1 25 ? 14.656 10.195 -24.797 1 36.56 25 HIS B CA 1
ATOM 1546 C C . HIS B 1 25 ? 14.266 9.812 -23.375 1 36.56 25 HIS B C 1
ATOM 1548 O O . HIS B 1 25 ? 13.609 10.594 -22.672 1 36.56 25 HIS B O 1
ATOM 1554 N N . GLN B 1 26 ? 13.352 8.82 -23.062 1 45.56 26 GLN B N 1
ATOM 1555 C CA . GLN B 1 26 ? 13.141 8.094 -21.812 1 45.56 26 GLN B CA 1
ATOM 1556 C C . GLN B 1 26 ? 14.305 8.305 -20.859 1 45.56 26 GLN B C 1
ATOM 1558 O O . GLN B 1 26 ? 15.453 7.98 -21.172 1 45.56 26 GLN B O 1
ATOM 1563 N N . ASN B 1 27 ? 14.289 9.344 -20.422 1 51.28 27 ASN B N 1
ATOM 1564 C CA . ASN B 1 27 ? 15.352 9.469 -19.438 1 51.28 27 ASN B CA 1
ATOM 1565 C C . ASN B 1 27 ? 15.516 8.195 -18.625 1 51.28 27 ASN B C 1
ATOM 1567 O O . ASN B 1 27 ? 14.883 8.039 -17.578 1 51.28 27 ASN B O 1
ATOM 1571 N N . LEU B 1 28 ? 15.641 7.012 -19.297 1 64.88 28 LEU B N 1
ATOM 1572 C CA . LEU B 1 28 ? 15.969 5.699 -18.75 1 64.88 28 LEU B CA 1
ATOM 1573 C C . LEU B 1 28 ? 16.953 5.824 -17.578 1 64.88 28 LEU B C 1
ATOM 1575 O O . LEU B 1 28 ? 17.328 4.824 -16.969 1 64.88 28 LEU B O 1
ATOM 1579 N N . ASP B 1 29 ? 16.938 7.062 -17.312 1 82.25 29 ASP B N 1
ATOM 1580 C CA . ASP B 1 29 ? 17.891 7.258 -16.219 1 82.25 29 ASP B CA 1
ATOM 1581 C C . ASP B 1 29 ? 17.219 7.172 -14.867 1 82.25 29 ASP B C 1
ATOM 1583 O O . ASP B 1 29 ? 17.844 6.82 -13.867 1 82.25 29 ASP B O 1
ATOM 1587 N N . ASN B 1 30 ? 15.781 7.406 -14.977 1 89.88 30 ASN B N 1
ATOM 1588 C CA . ASN B 1 30 ? 15.102 7.309 -13.688 1 89.88 30 ASN B CA 1
ATOM 1589 C C . ASN B 1 30 ? 14.828 5.855 -13.305 1 89.88 30 ASN B C 1
ATOM 1591 O O . ASN B 1 30 ? 14.211 5.113 -14.078 1 89.88 30 ASN B O 1
ATOM 1595 N N . PRO B 1 31 ? 15.25 5.465 -12.266 1 94.62 31 PRO B N 1
ATOM 1596 C CA . PRO B 1 31 ? 15.047 4.066 -11.883 1 94.62 31 PRO B CA 1
ATOM 1597 C C . PRO B 1 31 ? 13.57 3.672 -11.844 1 94.62 31 PRO B C 1
ATOM 1599 O O . PRO B 1 31 ? 12.766 4.348 -11.195 1 94.62 31 PRO B O 1
ATOM 1602 N N . ALA B 1 32 ? 13.18 2.648 -12.555 1 96.44 32 ALA B N 1
ATOM 1603 C CA . ALA B 1 32 ? 11.828 2.102 -12.617 1 96.44 32 ALA B CA 1
ATOM 1604 C C . ALA B 1 32 ? 11.852 0.634 -13.031 1 96.44 32 ALA B C 1
ATOM 1606 O O . ALA B 1 32 ? 12.617 0.244 -13.914 1 96.44 32 ALA B O 1
ATOM 1607 N N . ALA B 1 33 ? 11.047 -0.129 -12.375 1 97.69 33 ALA B N 1
ATOM 1608 C CA . ALA B 1 33 ? 10.93 -1.546 -12.711 1 97.69 33 ALA B CA 1
ATOM 1609 C C . ALA B 1 33 ? 9.484 -2.021 -12.586 1 97.69 33 ALA B C 1
ATOM 1611 O O . ALA B 1 33 ? 8.773 -1.634 -11.648 1 97.69 33 ALA B O 1
ATOM 1612 N N . MET B 1 34 ? 9.023 -2.801 -13.469 1 96.94 34 MET B N 1
ATOM 1613 C CA . MET B 1 34 ? 7.793 -3.58 -13.391 1 96.94 34 MET B CA 1
ATOM 1614 C C . MET B 1 34 ? 8.039 -5.027 -13.805 1 96.94 34 MET B C 1
ATOM 1616 O O . MET B 1 34 ? 8.352 -5.301 -14.969 1 96.94 34 MET B O 1
ATOM 1620 N N . LEU B 1 35 ? 7.914 -5.82 -12.828 1 97.12 35 LEU B N 1
ATOM 1621 C CA . LEU B 1 35 ? 8.055 -7.258 -13.047 1 97.12 35 LEU B CA 1
ATOM 1622 C C . LEU B 1 35 ? 6.695 -7.922 -13.203 1 97.12 35 LEU B C 1
ATOM 1624 O O . LEU B 1 35 ? 5.699 -7.441 -12.664 1 97.12 35 LEU B O 1
ATOM 1628 N N . THR B 1 36 ? 6.738 -8.977 -13.914 1 95.31 36 THR B N 1
ATOM 1629 C CA . THR B 1 36 ? 5.461 -9.648 -14.141 1 95.31 36 THR B CA 1
ATOM 1630 C C . THR B 1 36 ? 5.562 -11.133 -13.805 1 95.31 36 THR B C 1
ATOM 1632 O O . THR B 1 36 ? 6.656 -11.695 -13.789 1 95.31 36 THR B O 1
ATOM 1635 N N . GLY B 1 37 ? 4.461 -11.711 -13.305 1 77.12 37 GLY B N 1
ATOM 1636 C CA . GLY B 1 37 ? 4.488 -13.07 -12.781 1 77.12 37 GLY B CA 1
ATOM 1637 C C . GLY B 1 37 ? 4.703 -14.117 -13.859 1 77.12 37 GLY B C 1
ATOM 1638 O O . GLY B 1 37 ? 4.434 -13.875 -15.039 1 77.12 37 GLY B O 1
ATOM 1639 N N . ASN B 1 38 ? 5.258 -15.188 -13.578 1 64.81 38 ASN B N 1
ATOM 1640 C CA . ASN B 1 38 ? 5.418 -16.344 -14.461 1 64.81 38 ASN B CA 1
ATOM 1641 C C . ASN B 1 38 ? 5.535 -17.641 -13.664 1 64.81 38 ASN B C 1
ATOM 1643 O O . ASN B 1 38 ? 5.316 -18.719 -14.211 1 64.81 38 ASN B O 1
ATOM 1647 N N . ASN B 1 39 ? 6.016 -17.438 -12.305 1 71.81 39 ASN B N 1
ATOM 1648 C CA . ASN B 1 39 ? 6.301 -18.719 -11.68 1 71.81 39 ASN B CA 1
ATOM 1649 C C . ASN B 1 39 ? 6.508 -18.578 -10.172 1 71.81 39 ASN B C 1
ATOM 1651 O O . ASN B 1 39 ? 6.477 -17.469 -9.641 1 71.81 39 ASN B O 1
ATOM 1655 N N . THR B 1 40 ? 6.07 -19.547 -9.367 1 69.31 40 THR B N 1
ATOM 1656 C CA . THR B 1 40 ? 6.402 -19.609 -7.945 1 69.31 40 THR B CA 1
ATOM 1657 C C . THR B 1 40 ? 7.523 -20.609 -7.695 1 69.31 40 THR B C 1
ATOM 1659 O O . THR B 1 40 ? 7.539 -21.688 -8.289 1 69.31 40 THR B O 1
ATOM 1662 N N . ASN B 1 41 ? 8.703 -20.109 -7.168 1 66.06 41 ASN B N 1
ATOM 1663 C CA . ASN B 1 41 ? 9.75 -20.984 -6.672 1 66.06 41 ASN B CA 1
ATOM 1664 C C . ASN B 1 41 ? 9.992 -20.781 -5.176 1 66.06 41 ASN B C 1
ATOM 1666 O O . ASN B 1 41 ? 10.578 -19.781 -4.766 1 66.06 41 ASN B O 1
ATOM 1670 N N . GLY B 1 42 ? 9.633 -21.812 -4.312 1 76.25 42 GLY B N 1
ATOM 1671 C CA . GLY B 1 42 ? 9.852 -21.688 -2.881 1 76.25 42 GLY B CA 1
ATOM 1672 C C . GLY B 1 42 ? 8.961 -20.641 -2.232 1 76.25 42 GLY B C 1
ATOM 1673 O O . GLY B 1 42 ? 7.793 -20.5 -2.607 1 76.25 42 GLY B O 1
ATOM 1674 N N . PRO B 1 43 ? 9.586 -19.984 -1.165 1 86.25 43 PRO B N 1
ATOM 1675 C CA . PRO B 1 43 ? 8.742 -19.062 -0.393 1 86.25 43 PRO B CA 1
ATOM 1676 C C . PRO B 1 43 ? 8.516 -17.734 -1.109 1 86.25 43 PRO B C 1
ATOM 1678 O O . PRO B 1 43 ? 7.559 -17.016 -0.794 1 86.25 43 PRO B O 1
ATOM 1681 N N . TYR B 1 44 ? 9.422 -17.438 -2.119 1 93 44 TYR B N 1
ATOM 1682 C CA . TYR B 1 44 ? 9.328 -16.141 -2.787 1 93 44 TYR B CA 1
ATOM 1683 C C . TYR B 1 44 ? 8.875 -16.297 -4.234 1 93 44 TYR B C 1
ATOM 1685 O O . TYR B 1 44 ? 9.289 -17.25 -4.914 1 93 44 TYR B O 1
ATOM 1693 N N . LEU B 1 45 ? 8.086 -15.391 -4.621 1 95 45 LEU B N 1
ATOM 1694 C CA . LEU B 1 45 ? 7.641 -15.422 -6.012 1 95 45 LEU B CA 1
ATOM 1695 C C . LEU B 1 45 ? 8.789 -15.078 -6.957 1 95 45 LEU B C 1
ATOM 1697 O O . LEU B 1 45 ? 9.664 -14.289 -6.609 1 95 45 LEU B O 1
ATOM 1701 N N . GLN B 1 46 ? 8.75 -15.711 -8.141 1 94.25 46 GLN B N 1
ATOM 1702 C CA . GLN B 1 46 ? 9.68 -15.414 -9.227 1 94.25 46 GLN B CA 1
ATOM 1703 C C . GLN B 1 46 ? 8.992 -14.641 -10.344 1 94.25 46 GLN B C 1
ATOM 1705 O O . GLN B 1 46 ? 7.84 -14.922 -10.68 1 94.25 46 GLN B O 1
ATOM 1710 N N . TRP B 1 47 ? 9.805 -13.727 -10.969 1 94.75 47 TRP B N 1
ATOM 1711 C CA . TRP B 1 47 ? 9.188 -12.781 -11.898 1 94.75 47 TRP B CA 1
ATOM 1712 C C . TRP B 1 47 ? 9.945 -12.75 -13.219 1 94.75 47 TRP B C 1
ATOM 1714 O O . TRP B 1 47 ? 11.156 -12.969 -13.258 1 94.75 47 TRP B O 1
ATOM 1724 N N . ALA B 1 48 ? 9.18 -12.477 -14.281 1 92.56 48 ALA B N 1
ATOM 1725 C CA . ALA B 1 48 ? 9.812 -12.031 -15.523 1 92.56 48 ALA B CA 1
ATOM 1726 C C . ALA B 1 48 ? 10.219 -10.562 -15.438 1 92.56 48 ALA B C 1
ATOM 1728 O O . ALA B 1 48 ? 9.492 -9.742 -14.859 1 92.56 48 ALA B O 1
ATOM 1729 N N . HIS B 1 49 ? 11.375 -10.234 -16.094 1 92.88 49 HIS B N 1
ATOM 1730 C CA . HIS B 1 49 ? 11.859 -8.875 -15.922 1 92.88 49 HIS B CA 1
ATOM 1731 C C . HIS B 1 49 ? 12.289 -8.266 -17.25 1 92.88 49 HIS B C 1
ATOM 1733 O O . HIS B 1 49 ? 12.695 -7.102 -17.312 1 92.88 49 HIS B O 1
ATOM 1739 N N . ASP B 1 50 ? 12.156 -9 -18.359 1 89.44 50 ASP B N 1
ATOM 1740 C CA . ASP B 1 50 ? 12.664 -8.445 -19.609 1 89.44 50 ASP B CA 1
ATOM 1741 C C . ASP B 1 50 ? 11.805 -8.875 -20.781 1 89.44 50 ASP B C 1
ATOM 1743 O O . ASP B 1 50 ? 12.203 -8.742 -21.938 1 89.44 50 ASP B O 1
ATOM 1747 N N . ILE B 1 51 ? 10.695 -9.375 -20.547 1 87.69 51 ILE B N 1
ATOM 1748 C CA . ILE B 1 51 ? 9.812 -9.828 -21.609 1 87.69 51 ILE B CA 1
ATOM 1749 C C . ILE B 1 51 ? 8.422 -9.234 -21.422 1 87.69 51 ILE B C 1
ATOM 1751 O O . ILE B 1 51 ? 8.008 -8.961 -20.297 1 87.69 51 ILE B O 1
ATOM 1755 N N . GLY B 1 52 ? 7.734 -8.984 -22.562 1 90.44 52 GLY B N 1
ATOM 1756 C CA . GLY B 1 52 ? 6.387 -8.445 -22.484 1 90.44 52 GLY B CA 1
ATOM 1757 C C . GLY B 1 52 ? 6.332 -7.055 -21.891 1 90.44 52 GLY B C 1
ATOM 1758 O O . GLY B 1 52 ? 7.039 -6.152 -22.344 1 90.44 52 GLY B O 1
ATOM 1759 N N . ASN B 1 53 ? 5.449 -6.977 -20.859 1 91.75 53 ASN B N 1
ATOM 1760 C CA . ASN B 1 53 ? 5.305 -5.676 -20.219 1 91.75 53 ASN B CA 1
ATOM 1761 C C . ASN B 1 53 ? 6.379 -5.453 -19.156 1 91.75 53 ASN B C 1
ATOM 1763 O O . ASN B 1 53 ? 6.484 -4.363 -18.594 1 91.75 53 ASN B O 1
ATOM 1767 N N . ALA B 1 54 ? 7.109 -6.422 -18.844 1 94 54 ALA B N 1
ATOM 1768 C CA . ALA B 1 54 ? 8.102 -6.332 -17.781 1 94 54 ALA B CA 1
ATOM 1769 C C . ALA B 1 54 ? 9.312 -5.508 -18.219 1 94 54 ALA B C 1
ATOM 1771 O O . ALA B 1 54 ? 9.703 -5.551 -19.391 1 94 54 ALA B O 1
ATOM 1772 N N . TYR B 1 55 ? 9.859 -4.789 -17.281 1 93.81 55 TYR B N 1
ATOM 1773 C CA . TYR B 1 55 ? 11.078 -4.031 -17.562 1 93.81 55 TYR B CA 1
ATOM 1774 C C . TYR B 1 55 ? 11.82 -3.689 -16.281 1 93.81 55 TYR B C 1
ATOM 1776 O O . TYR B 1 55 ? 11.219 -3.643 -15.195 1 93.81 55 TYR B O 1
ATOM 1784 N N . CYS B 1 56 ? 13.117 -3.518 -16.375 1 93.31 56 CYS B N 1
ATOM 1785 C CA . CYS B 1 56 ? 14.016 -2.969 -15.359 1 93.31 56 CYS B CA 1
ATOM 1786 C C . CYS B 1 56 ? 14.938 -1.914 -15.953 1 93.31 56 CYS B C 1
ATOM 1788 O O . CYS B 1 56 ? 15.781 -2.229 -16.797 1 93.31 56 CYS B O 1
ATOM 1790 N N . HIS B 1 57 ? 14.789 -0.691 -15.5 1 93.44 57 HIS B N 1
ATOM 1791 C CA . HIS B 1 57 ? 15.664 0.354 -16.031 1 93.44 57 HIS B CA 1
ATOM 1792 C C . HIS B 1 57 ? 16.188 1.251 -14.906 1 93.44 57 HIS B C 1
ATOM 1794 O O . HIS B 1 57 ? 15.781 1.1 -13.75 1 93.44 57 HIS B O 1
ATOM 1800 N N . GLY B 1 58 ? 17.125 2.066 -15.281 1 94 58 GLY B N 1
ATOM 1801 C CA . GLY B 1 58 ? 17.65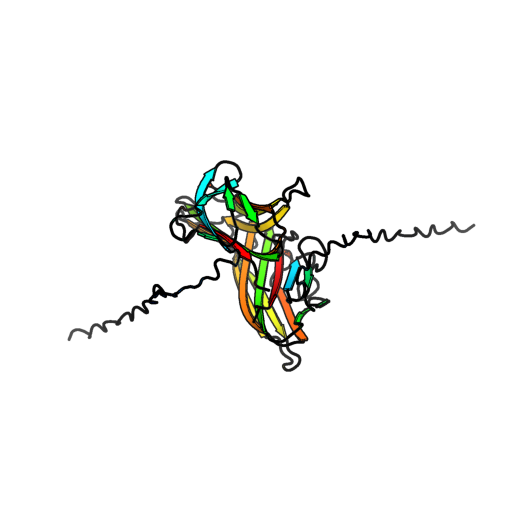6 3.039 -14.344 1 94 58 GLY B CA 1
ATOM 1802 C C . GLY B 1 58 ? 18.547 2.418 -13.273 1 94 58 GLY B C 1
ATOM 1803 O O . GLY B 1 58 ? 18.672 2.959 -12.172 1 94 58 GLY B O 1
ATOM 1804 N N . GLY B 1 59 ? 19 1.248 -13.516 1 95.69 59 GLY B N 1
ATOM 1805 C CA . GLY B 1 59 ? 19.953 0.621 -12.609 1 95.69 59 GLY B CA 1
ATOM 1806 C C . GLY B 1 59 ? 19.344 -0.516 -11.805 1 95.69 59 GLY B C 1
ATOM 1807 O O . GLY B 1 59 ? 20.078 -1.279 -11.164 1 95.69 59 GLY B O 1
ATOM 1808 N N . PHE B 1 60 ? 18.047 -0.674 -11.852 1 96.56 60 PHE B N 1
ATOM 1809 C CA . PHE B 1 60 ? 17.438 -1.803 -11.164 1 96.56 60 PHE B CA 1
ATOM 1810 C C . PHE B 1 60 ? 17.969 -3.123 -11.703 1 96.56 60 PHE B C 1
ATOM 1812 O O . PHE B 1 60 ? 18.188 -3.266 -12.906 1 96.56 60 PHE B O 1
ATOM 1819 N N . SER B 1 61 ? 18.125 -4.055 -10.828 1 96.5 61 SER B N 1
ATOM 1820 C CA . SER B 1 61 ? 18.453 -5.414 -11.25 1 96.5 61 SER B CA 1
ATOM 1821 C C . SER B 1 61 ? 17.547 -6.434 -10.547 1 96.5 61 SER B C 1
ATOM 1823 O O . SER B 1 61 ? 17.047 -6.18 -9.453 1 96.5 61 SER B O 1
ATOM 1825 N N . TYR B 1 62 ? 17.344 -7.477 -11.219 1 95.56 62 TYR B N 1
ATOM 1826 C CA . TYR B 1 62 ? 16.5 -8.555 -10.688 1 95.56 62 TYR B CA 1
ATOM 1827 C C . TYR B 1 62 ? 17.203 -9.898 -10.805 1 95.56 62 TYR B C 1
ATOM 1829 O O . TYR B 1 62 ? 17.781 -10.219 -11.852 1 95.56 62 TYR B O 1
ATOM 1837 N N . SER B 1 63 ? 17.203 -10.633 -9.727 1 92.56 63 SER B N 1
ATOM 1838 C CA . SER B 1 63 ? 17.719 -11.992 -9.75 1 92.56 63 SER B CA 1
ATOM 1839 C C . SER B 1 63 ? 17.109 -12.836 -8.633 1 92.56 63 SER B C 1
ATOM 1841 O O . SER B 1 63 ? 17.078 -12.422 -7.477 1 92.56 63 SER B O 1
ATOM 1843 N N . ASN B 1 64 ? 16.516 -13.961 -8.961 1 90.25 64 ASN B N 1
ATOM 1844 C CA . ASN B 1 64 ? 16.047 -14.977 -8.023 1 90.25 64 ASN B CA 1
ATOM 1845 C C . ASN B 1 64 ? 15.062 -14.398 -7.012 1 90.25 64 ASN B C 1
ATOM 1847 O O . ASN B 1 64 ? 15.203 -14.617 -5.805 1 90.25 64 ASN B O 1
ATOM 1851 N N . GLY B 1 65 ? 14.281 -13.594 -7.465 1 93.12 65 GLY B N 1
ATOM 1852 C CA . GLY B 1 65 ? 13.211 -13.078 -6.617 1 93.12 65 GLY B CA 1
ATOM 1853 C C . GLY B 1 65 ? 13.531 -11.727 -6.012 1 93.12 65 GLY B C 1
ATOM 1854 O O . GLY B 1 65 ? 12.664 -11.078 -5.438 1 93.12 65 GLY B O 1
ATOM 1855 N N . ASP B 1 66 ? 14.789 -11.281 -6.195 1 94.75 66 ASP B N 1
ATOM 1856 C CA . ASP B 1 66 ? 15.219 -10.039 -5.562 1 94.75 66 ASP B CA 1
ATOM 1857 C C . ASP B 1 66 ? 15.188 -8.875 -6.555 1 94.75 66 ASP B C 1
ATOM 1859 O O . ASP B 1 66 ? 15.859 -8.922 -7.594 1 94.75 66 ASP B O 1
ATOM 1863 N N . LEU B 1 67 ? 14.406 -7.91 -6.301 1 97.5 67 LEU B N 1
ATOM 1864 C CA . LEU B 1 67 ? 14.531 -6.621 -6.973 1 97.5 67 LEU B CA 1
ATOM 1865 C C . LEU B 1 67 ? 15.461 -5.695 -6.199 1 97.5 67 LEU B C 1
ATOM 1867 O O . LEU B 1 67 ? 15.148 -5.285 -5.078 1 97.5 67 LEU B O 1
ATOM 1871 N N . VAL B 1 68 ? 16.531 -5.285 -6.801 1 97.94 68 VAL B N 1
ATOM 1872 C CA . VAL B 1 68 ? 17.594 -4.594 -6.07 1 97.94 68 VAL B CA 1
ATOM 1873 C C . VAL B 1 68 ? 17.547 -3.1 -6.387 1 97.94 68 VAL B C 1
ATOM 1875 O O . VAL B 1 68 ? 17.609 -2.703 -7.551 1 97.94 68 VAL B O 1
ATOM 1878 N N . VAL B 1 69 ? 17.469 -2.322 -5.348 1 97.56 69 VAL B N 1
ATOM 1879 C CA . VAL B 1 69 ? 17.359 -0.871 -5.441 1 97.56 69 VAL B CA 1
ATOM 1880 C C . VAL B 1 69 ? 18.688 -0.275 -5.895 1 97.56 69 VAL B C 1
ATOM 1882 O O . VAL B 1 69 ? 19.734 -0.55 -5.297 1 97.56 69 VAL B O 1
ATOM 1885 N N . PRO B 1 70 ? 18.641 0.597 -6.918 1 96.94 70 PRO B N 1
ATOM 1886 C CA . PRO B 1 70 ? 19.906 1.048 -7.508 1 96.94 70 PRO B CA 1
ATOM 1887 C C . PRO B 1 70 ? 20.469 2.281 -6.812 1 96.94 70 PRO B C 1
ATOM 1889 O O . PRO B 1 70 ? 21.672 2.529 -6.875 1 96.94 70 PRO B O 1
ATOM 1892 N N . ARG B 1 71 ? 19.594 3.127 -6.207 1 95.88 71 ARG B N 1
ATOM 1893 C CA . ARG B 1 71 ? 20.016 4.387 -5.605 1 95.88 71 ARG B CA 1
ATOM 1894 C C . ARG B 1 71 ? 19.094 4.781 -4.457 1 95.88 71 ARG B C 1
ATOM 1896 O O . ARG B 1 71 ? 17.922 4.41 -4.438 1 95.88 71 ARG B O 1
ATOM 1903 N N . ASP B 1 72 ? 19.719 5.578 -3.525 1 95.31 72 ASP B N 1
ATOM 1904 C CA . ASP B 1 72 ? 18.906 6.078 -2.416 1 95.31 72 ASP B CA 1
ATOM 1905 C C . ASP B 1 72 ? 17.781 6.988 -2.916 1 95.31 72 ASP B C 1
ATOM 1907 O O . ASP B 1 72 ? 18 7.797 -3.824 1 95.31 72 ASP B O 1
ATOM 1911 N N . GLY B 1 73 ? 16.609 6.836 -2.299 1 95.06 73 GLY B N 1
ATOM 1912 C CA . GLY B 1 73 ? 15.547 7.777 -2.609 1 95.06 73 GLY B CA 1
ATOM 1913 C C . GLY B 1 73 ? 14.172 7.293 -2.188 1 95.06 73 GLY B C 1
ATOM 1914 O O . GLY B 1 73 ? 14.047 6.254 -1.536 1 95.06 73 GLY B O 1
ATOM 1915 N N . LEU B 1 74 ? 13.203 8.141 -2.447 1 95.12 74 LEU B N 1
ATOM 1916 C CA . LEU B 1 74 ? 11.805 7.777 -2.223 1 95.12 74 LEU B CA 1
ATOM 1917 C C . LEU B 1 74 ? 11.25 6.996 -3.408 1 95.12 74 LEU B C 1
ATOM 1919 O O . LEU B 1 74 ? 11.312 7.461 -4.547 1 95.12 74 LEU B O 1
ATOM 1923 N N . TYR B 1 75 ? 10.727 5.793 -3.123 1 96.88 75 TYR B N 1
ATOM 1924 C CA . TYR B 1 75 ? 10.203 4.93 -4.176 1 96.88 75 TYR B CA 1
ATOM 1925 C C . TYR B 1 75 ? 8.719 4.672 -3.98 1 96.88 75 TYR B C 1
ATOM 1927 O O . TYR B 1 75 ? 8.258 4.453 -2.854 1 96.88 75 TYR B O 1
ATOM 1935 N N . SER B 1 76 ? 7.988 4.758 -5.102 1 97.5 76 SER B N 1
ATOM 1936 C CA . SER B 1 76 ? 6.695 4.082 -5.141 1 97.5 76 SER B CA 1
ATOM 1937 C C . SER B 1 76 ? 6.863 2.578 -5.324 1 97.5 76 SER B C 1
ATOM 1939 O O . SER B 1 76 ? 7.512 2.131 -6.27 1 97.5 76 SER B O 1
ATOM 1941 N N . VAL B 1 77 ? 6.34 1.813 -4.422 1 98.62 77 VAL B N 1
ATOM 1942 C CA . VAL B 1 77 ? 6.352 0.357 -4.504 1 98.62 77 VAL B CA 1
ATOM 1943 C C . VAL B 1 77 ? 4.926 -0.167 -4.637 1 98.62 77 VAL B C 1
ATOM 1945 O O . VAL B 1 77 ? 4.023 0.279 -3.924 1 98.62 77 VAL B O 1
ATOM 1948 N N . TYR B 1 78 ? 4.715 -1.155 -5.578 1 98.56 78 TYR B N 1
ATOM 1949 C CA . TYR B 1 78 ? 3.35 -1.628 -5.793 1 98.56 78 TYR B CA 1
ATOM 1950 C C . TYR B 1 78 ? 3.334 -3.115 -6.125 1 98.56 78 TYR B C 1
ATOM 1952 O O . TYR B 1 78 ? 4.32 -3.654 -6.633 1 98.56 78 TYR B O 1
ATOM 1960 N N . LEU B 1 79 ? 2.219 -3.711 -5.812 1 98.44 79 LEU B N 1
ATOM 1961 C CA . LEU B 1 79 ? 2.025 -5.141 -6.035 1 98.44 79 LEU B CA 1
ATOM 1962 C C . LEU B 1 79 ? 0.571 -5.445 -6.375 1 98.44 79 LEU B C 1
ATOM 1964 O O . LEU B 1 79 ? -0.342 -5 -5.676 1 98.44 79 LEU B O 1
ATOM 1968 N N . GLN B 1 80 ? 0.386 -6.18 -7.488 1 97.81 80 GLN B N 1
ATOM 1969 C CA . GLN B 1 80 ? -0.909 -6.793 -7.762 1 97.81 80 GLN B CA 1
ATOM 1970 C C . GLN B 1 80 ? -0.771 -8.297 -7.98 1 97.81 80 GLN B C 1
ATOM 1972 O O . GLN B 1 80 ? 0.059 -8.742 -8.773 1 97.81 80 GLN B O 1
ATOM 1977 N N . ILE B 1 81 ? -1.597 -9.039 -7.258 1 96.69 81 ILE B N 1
ATOM 1978 C CA . ILE B 1 81 ? -1.723 -10.469 -7.5 1 96.69 81 ILE B CA 1
ATOM 1979 C C . ILE B 1 81 ? -3.193 -10.836 -7.691 1 96.69 81 ILE B C 1
ATOM 1981 O O . ILE B 1 81 ? -4.039 -10.477 -6.871 1 96.69 81 ILE B O 1
ATOM 1985 N N . THR B 1 82 ? -3.449 -11.477 -8.781 1 96.5 82 THR B N 1
ATOM 1986 C CA . THR B 1 82 ? -4.781 -12.016 -9.023 1 96.5 82 THR B CA 1
ATOM 1987 C C . THR B 1 82 ? -4.789 -13.531 -8.852 1 96.5 82 THR B C 1
ATOM 1989 O O . THR B 1 82 ? -3.914 -14.227 -9.375 1 96.5 82 THR B O 1
ATOM 1992 N N . TYR B 1 83 ? -5.773 -13.977 -8.117 1 94.06 83 TYR B N 1
ATOM 1993 C CA . TYR B 1 83 ? -6.004 -15.398 -7.883 1 94.06 83 TYR B CA 1
ATOM 1994 C C . TYR B 1 83 ? -7.23 -15.883 -8.648 1 94.06 83 TYR B C 1
ATOM 1996 O O . TYR B 1 83 ? -8.156 -15.117 -8.891 1 94.06 83 TYR B O 1
ATOM 2004 N N . SER B 1 84 ? -7.148 -17.188 -8.977 1 93.19 84 SER B N 1
ATOM 2005 C CA . SER B 1 84 ? -8.336 -17.797 -9.578 1 93.19 84 SER B CA 1
ATOM 2006 C C . SER B 1 84 ? -8.367 -19.297 -9.359 1 93.19 84 SER B C 1
ATOM 2008 O O . SER B 1 84 ? -7.348 -19.906 -9.023 1 93.19 84 SER B O 1
ATOM 2010 N N . GLY B 1 85 ? -9.594 -19.781 -9.445 1 92.25 85 GLY B N 1
ATOM 2011 C CA . GLY B 1 85 ? -9.781 -21.219 -9.305 1 92.25 85 GLY B CA 1
ATOM 2012 C C . GLY B 1 85 ? -11.164 -21.688 -9.703 1 92.25 85 GLY B C 1
ATOM 2013 O O . GLY B 1 85 ? -12.07 -20.859 -9.875 1 92.25 85 GLY B O 1
ATOM 2014 N N . SER B 1 86 ? -11.266 -22.984 -9.859 1 91.31 86 SER B N 1
ATOM 2015 C CA . SER B 1 86 ? -12.531 -23.578 -10.273 1 91.31 86 SER B CA 1
ATOM 2016 C C . SER B 1 86 ? -13.367 -24 -9.062 1 91.31 86 SER B C 1
ATOM 2018 O O . SER B 1 86 ? -14.578 -24.188 -9.172 1 91.31 86 SER B O 1
ATOM 2020 N N . VAL B 1 87 ? -12.695 -24.219 -7.98 1 87.75 87 VAL B N 1
ATOM 2021 C CA . VAL B 1 87 ? -13.367 -24.562 -6.73 1 87.75 87 VAL B CA 1
ATOM 2022 C C . VAL B 1 87 ? -12.977 -23.547 -5.648 1 87.75 87 VAL B C 1
ATOM 2024 O O . VAL B 1 87 ? -11.797 -23.328 -5.402 1 87.75 87 VAL B O 1
ATOM 2027 N N . CYS B 1 88 ? -13.906 -23.016 -5.086 1 82.94 88 CYS B N 1
ATOM 2028 C CA . CYS B 1 88 ? -13.656 -22 -4.066 1 82.94 88 CYS B CA 1
ATOM 2029 C C . CYS B 1 88 ? -13.008 -22.625 -2.834 1 82.94 88 CYS B C 1
ATOM 2031 O O . CYS B 1 88 ? -13.57 -23.531 -2.215 1 82.94 88 CYS B O 1
ATOM 2033 N N . PRO B 1 89 ? -11.844 -22.172 -2.58 1 83.06 89 PRO B N 1
ATOM 2034 C CA . PRO B 1 89 ? -11.219 -22.656 -1.344 1 83.06 89 PRO B CA 1
ATOM 2035 C C . PRO B 1 89 ? -11.734 -21.922 -0.104 1 83.06 89 PRO B C 1
ATOM 2037 O O . PRO B 1 89 ? -11.094 -21 0.388 1 83.06 89 PRO B O 1
ATOM 2040 N N . PHE B 1 90 ? -12.711 -22.453 0.44 1 78.19 90 PHE B N 1
ATOM 2041 C CA . PHE B 1 90 ? -13.383 -21.812 1.561 1 78.19 90 PHE B CA 1
ATOM 2042 C C . PHE B 1 90 ? -12.43 -21.609 2.729 1 78.19 90 PHE B C 1
ATOM 2044 O O . PHE B 1 90 ? -11.633 -22.5 3.045 1 78.19 90 PHE B O 1
ATOM 2051 N N . HIS B 1 91 ? -12.422 -20.438 3.27 1 78.56 91 HIS B N 1
ATOM 2052 C CA . HIS B 1 91 ? -11.742 -20.062 4.508 1 78.56 91 HIS B CA 1
ATOM 2053 C C . HIS B 1 91 ? -10.25 -19.828 4.277 1 78.56 91 HIS B C 1
ATOM 2055 O O . HIS B 1 91 ? -9.5 -19.609 5.227 1 78.56 91 HIS B O 1
ATOM 2061 N N . LYS B 1 92 ? -9.914 -19.953 3 1 88.06 92 LYS B N 1
ATOM 2062 C CA . LYS B 1 92 ? -8.5 -19.656 2.773 1 88.06 92 LYS B CA 1
ATOM 2063 C C . LYS B 1 92 ? -8.242 -18.156 2.826 1 88.06 92 LYS B C 1
ATOM 2065 O O . LYS B 1 92 ? -9.031 -17.359 2.299 1 88.06 92 LYS B O 1
ATOM 2070 N N . LYS B 1 93 ? -7.219 -17.828 3.518 1 92.81 93 LYS B N 1
ATOM 2071 C CA . LYS B 1 93 ? -6.77 -16.438 3.604 1 92.81 93 LYS B CA 1
ATOM 2072 C C . LYS B 1 93 ? -5.699 -16.141 2.555 1 92.81 93 LYS B C 1
ATOM 2074 O O . LYS B 1 93 ? -4.574 -16.641 2.65 1 92.81 93 LYS B O 1
ATOM 2079 N N . LEU B 1 94 ? -6.098 -15.375 1.529 1 94.81 94 LEU B N 1
ATOM 2080 C CA . LEU B 1 94 ? -5.141 -14.891 0.539 1 94.81 94 LEU B CA 1
ATOM 2081 C C . LEU B 1 94 ? -4.359 -13.695 1.074 1 94.81 94 LEU B C 1
ATOM 2083 O O . LEU B 1 94 ? -4.949 -12.664 1.403 1 94.81 94 LEU B O 1
ATOM 2087 N N . MET B 1 95 ? -3.051 -13.906 1.231 1 97.06 95 MET B N 1
ATOM 2088 C CA . MET B 1 95 ? -2.207 -12.852 1.775 1 97.06 95 MET B CA 1
ATOM 2089 C C . MET B 1 95 ? -0.951 -12.664 0.93 1 97.06 95 MET B C 1
ATOM 2091 O O . MET B 1 95 ? -0.271 -13.641 0.601 1 97.06 95 MET B O 1
ATOM 2095 N N . ASN B 1 96 ? -0.678 -11.445 0.568 1 97.5 96 ASN B N 1
ATOM 2096 C CA . ASN B 1 96 ? 0.56 -11.07 -0.107 1 97.5 96 ASN B CA 1
ATOM 2097 C C . ASN B 1 96 ? 1.374 -10.078 0.721 1 97.5 96 ASN B C 1
ATOM 2099 O O . ASN B 1 96 ? 0.812 -9.18 1.35 1 97.5 96 ASN B O 1
ATOM 2103 N N . LYS B 1 97 ? 2.672 -10.258 0.7 1 97.81 97 LYS B N 1
ATOM 2104 C CA . LYS B 1 97 ? 3.576 -9.359 1.408 1 97.81 97 LYS B CA 1
ATOM 2105 C C . LYS B 1 97 ? 4.73 -8.922 0.51 1 97.81 97 LYS B C 1
ATOM 2107 O O . LYS B 1 97 ? 5.305 -9.734 -0.214 1 97.81 97 LYS B O 1
ATOM 2112 N N . VAL B 1 98 ? 4.992 -7.652 0.501 1 98.31 98 VAL B N 1
ATOM 2113 C CA . VAL B 1 98 ? 6.262 -7.156 -0.021 1 98.31 98 VAL B CA 1
ATOM 2114 C C . VAL B 1 98 ? 7.277 -7.043 1.112 1 98.31 98 VAL B C 1
ATOM 2116 O O . VAL B 1 98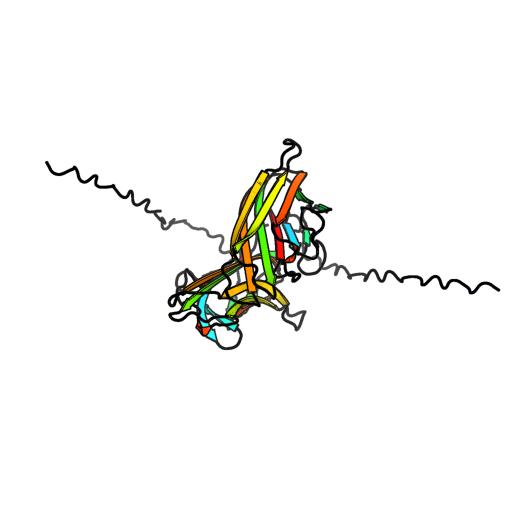 ? 7.055 -6.32 2.088 1 98.31 98 VAL B O 1
ATOM 2119 N N . LEU B 1 99 ? 8.391 -7.715 0.928 1 96.94 99 LEU B N 1
ATOM 2120 C CA . LEU B 1 99 ? 9.438 -7.73 1.944 1 96.94 99 LEU B CA 1
ATOM 2121 C C . LEU B 1 99 ? 10.617 -6.859 1.528 1 96.94 99 LEU B C 1
ATOM 2123 O O . LEU B 1 99 ? 10.922 -6.754 0.339 1 96.94 99 LEU B O 1
ATOM 2127 N N . HIS B 1 100 ? 11.211 -6.316 2.533 1 97.25 100 HIS B N 1
ATOM 2128 C CA . HIS B 1 100 ? 12.391 -5.477 2.387 1 97.25 100 HIS B CA 1
ATOM 2129 C C . HIS B 1 100 ? 13.57 -6.035 3.178 1 97.25 100 HIS B C 1
ATOM 2131 O O . HIS B 1 100 ? 13.414 -6.402 4.344 1 97.25 100 HIS B O 1
ATOM 2137 N N . SER B 1 101 ? 14.695 -6.164 2.57 1 95.06 101 SER B N 1
ATOM 2138 C CA . SER B 1 101 ? 15.922 -6.547 3.254 1 95.06 101 SER B CA 1
ATOM 2139 C C . SER B 1 101 ? 17.062 -5.574 2.943 1 95.06 101 SER B C 1
ATOM 2141 O O . SER B 1 101 ? 17.188 -5.109 1.81 1 95.06 101 SER B O 1
ATOM 2143 N N . SER B 1 102 ? 17.75 -5.211 3.982 1 91.69 102 SER B N 1
ATOM 2144 C CA . SER B 1 102 ? 18.922 -4.359 3.842 1 91.69 102 SER B CA 1
ATOM 2145 C C . SER B 1 102 ? 20.188 -5.082 4.301 1 91.69 102 SER B C 1
ATOM 2147 O O . SER B 1 102 ? 20.109 -6.035 5.082 1 91.69 102 SER B O 1
ATOM 2149 N N . GLU B 1 103 ? 21.281 -4.734 3.736 1 83.69 103 GLU B N 1
ATOM 2150 C CA . GLU B 1 103 ? 22.547 -5.32 4.172 1 83.69 103 GLU B CA 1
ATOM 2151 C C . GLU B 1 103 ? 22.812 -5.008 5.637 1 83.69 103 GLU B C 1
ATOM 2153 O O . GLU B 1 103 ? 23.484 -5.777 6.328 1 83.69 103 GLU B O 1
ATOM 2158 N N . GLU B 1 104 ? 22.25 -3.842 5.973 1 79.5 104 GLU B N 1
ATOM 2159 C CA . GLU B 1 104 ? 22.5 -3.391 7.34 1 79.5 104 GLU B CA 1
ATOM 2160 C C . GLU B 1 104 ? 21.766 -4.266 8.352 1 79.5 104 GLU B C 1
ATOM 2162 O O . GLU B 1 104 ? 22.297 -4.543 9.43 1 79.5 104 GLU B O 1
ATOM 2167 N N . TYR B 1 105 ? 20.641 -4.695 7.867 1 74.12 105 TYR B N 1
ATOM 2168 C CA . TYR B 1 105 ? 19.812 -5.484 8.773 1 74.12 105 TYR B CA 1
ATOM 2169 C C . TYR B 1 105 ? 19.641 -6.906 8.258 1 74.12 105 TYR B C 1
ATOM 2171 O O . TYR B 1 105 ? 19.531 -7.125 7.047 1 74.12 105 TYR B O 1
ATOM 2179 N N . ASN B 1 106 ? 19.953 -7.887 8.953 1 74.56 106 ASN B N 1
ATOM 2180 C CA . ASN B 1 106 ? 19.875 -9.289 8.547 1 74.56 106 ASN B CA 1
ATOM 2181 C C . ASN B 1 106 ? 18.453 -9.812 8.602 1 74.56 106 ASN B C 1
ATOM 2183 O O . ASN B 1 106 ? 18.219 -11.023 8.562 1 74.56 106 ASN B O 1
ATOM 2187 N N . ASN B 1 107 ? 17.516 -8.953 8.742 1 82.88 107 ASN B N 1
ATOM 2188 C CA . ASN B 1 107 ? 16.141 -9.445 8.82 1 82.88 107 ASN B CA 1
ATOM 2189 C C . ASN B 1 107 ? 15.242 -8.75 7.801 1 82.88 107 ASN B C 1
ATOM 2191 O O . ASN B 1 107 ? 15.43 -7.566 7.504 1 82.88 107 ASN B O 1
ATOM 2195 N N . ASP B 1 108 ? 14.352 -9.602 7.305 1 89.44 108 ASP B N 1
ATOM 2196 C CA . ASP B 1 108 ? 13.336 -9.062 6.406 1 89.44 108 ASP B CA 1
ATOM 2197 C C . ASP B 1 108 ? 12.266 -8.297 7.18 1 89.44 108 ASP B C 1
ATOM 2199 O O . ASP B 1 108 ? 11.859 -8.719 8.266 1 89.44 108 ASP B O 1
ATOM 2203 N N . MET B 1 109 ? 12 -7.168 6.641 1 93.38 109 MET B N 1
ATOM 2204 C CA . MET B 1 109 ? 10.867 -6.406 7.164 1 93.38 109 MET B CA 1
ATOM 2205 C C . MET B 1 109 ? 9.734 -6.336 6.141 1 93.38 109 MET B C 1
ATOM 2207 O O . MET B 1 109 ? 9.992 -6.215 4.938 1 93.38 109 MET B O 1
ATOM 2211 N N . THR B 1 110 ? 8.508 -6.426 6.641 1 96.31 110 THR B N 1
ATOM 2212 C CA . THR B 1 110 ? 7.363 -6.277 5.746 1 96.31 110 THR B CA 1
ATOM 2213 C C . THR B 1 110 ? 7.055 -4.805 5.504 1 96.31 110 THR B C 1
ATOM 2215 O O . THR B 1 110 ? 6.871 -4.039 6.449 1 96.31 110 THR B O 1
ATOM 2218 N N . LEU B 1 111 ? 6.988 -4.422 4.246 1 97.25 111 LEU B N 1
ATOM 2219 C CA . LEU B 1 111 ? 6.645 -3.051 3.891 1 97.25 111 LEU B CA 1
ATOM 2220 C C . LEU B 1 111 ? 5.145 -2.908 3.65 1 97.25 111 LEU B C 1
ATOM 2222 O O . LEU B 1 111 ? 4.527 -1.942 4.102 1 97.25 111 LEU B O 1
ATOM 2226 N N . LEU B 1 112 ? 4.629 -3.869 2.869 1 98.25 112 LEU B N 1
ATOM 2227 C CA . LEU B 1 112 ? 3.24 -3.836 2.424 1 98.25 112 LEU B CA 1
ATOM 2228 C C . LEU B 1 112 ? 2.592 -5.207 2.568 1 98.25 112 LEU B C 1
ATOM 2230 O O . LEU B 1 112 ? 3.242 -6.234 2.354 1 98.25 112 LEU B O 1
ATOM 2234 N N . SER B 1 113 ? 1.385 -5.223 2.873 1 98.38 113 SER B N 1
ATOM 2235 C CA . SER B 1 113 ? 0.605 -6.457 2.871 1 98.38 113 SER B CA 1
ATOM 2236 C C . SER B 1 113 ? -0.839 -6.195 2.455 1 98.38 113 SER B C 1
ATOM 2238 O O . SER B 1 113 ? -1.411 -5.16 2.793 1 98.38 113 SER B O 1
ATOM 2240 N N . SER B 1 114 ? -1.412 -7.074 1.716 1 98.25 114 SER B N 1
ATOM 2241 C CA . SER B 1 114 ? -2.832 -7.086 1.377 1 98.25 114 SER B CA 1
ATOM 2242 C C . SER B 1 114 ? -3.447 -8.461 1.631 1 98.25 114 SER B C 1
ATOM 2244 O O . SER B 1 114 ? -2.816 -9.484 1.374 1 98.25 114 SER B O 1
ATOM 2246 N N . ILE B 1 115 ? -4.695 -8.469 2.139 1 96.81 115 ILE B N 1
ATOM 2247 C CA . ILE B 1 115 ? -5.281 -9.711 2.635 1 96.81 115 ILE B CA 1
ATOM 2248 C C . ILE B 1 115 ? -6.75 -9.789 2.227 1 96.81 115 ILE B C 1
ATOM 2250 O O . ILE B 1 115 ? -7.449 -8.773 2.209 1 96.81 115 ILE B O 1
ATOM 2254 N N . HIS B 1 116 ? -7.141 -10.953 1.893 1 93.88 116 HIS B N 1
ATOM 2255 C CA . HIS B 1 116 ? -8.547 -11.258 1.647 1 93.88 116 HIS B CA 1
ATOM 2256 C C . HIS B 1 116 ? -8.883 -12.68 2.086 1 93.88 116 HIS B C 1
ATOM 2258 O O . HIS B 1 116 ? -8.234 -13.641 1.654 1 93.88 116 HIS B O 1
ATOM 2264 N N . THR B 1 117 ? -9.836 -12.828 2.936 1 91.12 117 THR B N 1
ATOM 2265 C CA . THR B 1 117 ? -10.32 -14.156 3.287 1 91.12 117 THR B CA 1
ATOM 2266 C C . THR B 1 117 ? -11.453 -14.586 2.352 1 91.12 117 THR B C 1
ATOM 2268 O O . THR B 1 117 ? -12.461 -13.891 2.24 1 91.12 117 THR B O 1
ATOM 2271 N N . MET B 1 118 ? -11.336 -15.703 1.757 1 86.38 118 MET B N 1
ATOM 2272 C CA . MET B 1 118 ? -12.281 -16.219 0.766 1 86.38 118 MET B CA 1
ATOM 2273 C C . MET B 1 118 ? -13.594 -16.625 1.426 1 86.38 118 MET B C 1
ATOM 2275 O O . MET B 1 118 ? -13.586 -17.219 2.51 1 86.38 118 MET B O 1
ATOM 2279 N N . SER B 1 119 ? -14.789 -16.094 0.862 1 77.31 119 SER B N 1
ATOM 2280 C CA . SER B 1 119 ? -16.109 -16.516 1.307 1 77.31 119 SER B CA 1
ATOM 2281 C C . SER B 1 119 ? -16.953 -17.031 0.14 1 77.31 119 SER B C 1
ATOM 2283 O O . SER B 1 119 ? -18.172 -17.125 0.245 1 77.31 119 SER B O 1
ATOM 2285 N N . CYS B 1 120 ? -16.5 -17.641 -0.676 1 66.62 120 CYS B N 1
ATOM 2286 C CA . CYS B 1 120 ? -17.203 -17.828 -1.943 1 66.62 120 CYS B CA 1
ATOM 2287 C C . CYS B 1 120 ? -18.297 -18.875 -1.819 1 66.62 120 CYS B C 1
ATOM 2289 O O . CYS B 1 120 ? -18.203 -19.766 -0.975 1 66.62 120 CYS B O 1
ATOM 2291 N N . SER B 1 121 ? -19.297 -18.469 -2.477 1 65.25 121 SER B N 1
ATOM 2292 C CA . SER B 1 121 ? -20.438 -19.359 -2.684 1 65.25 121 SER B CA 1
ATOM 2293 C C . SER B 1 121 ? -20.328 -20.078 -4.023 1 65.25 121 SER B C 1
ATOM 2295 O O . SER B 1 121 ? -20.938 -21.141 -4.215 1 65.25 121 SER B O 1
ATOM 2297 N N . GLU B 1 122 ? -19.594 -19.422 -4.887 1 64.69 122 GLU B N 1
ATOM 2298 C CA . GLU B 1 122 ? -19.531 -20 -6.227 1 64.69 122 GLU B CA 1
ATOM 2299 C C . GLU B 1 122 ? -18.297 -20.875 -6.398 1 64.69 122 GLU B C 1
ATOM 2301 O O . GLU B 1 122 ? -17.266 -20.625 -5.777 1 64.69 122 GLU B O 1
ATOM 2306 N N . ASP B 1 123 ? -18.484 -21.672 -7.422 1 79.25 123 ASP B N 1
ATOM 2307 C CA . ASP B 1 123 ? -17.391 -22.609 -7.715 1 79.25 123 ASP B CA 1
ATOM 2308 C C . ASP B 1 123 ? -16.219 -21.891 -8.367 1 79.25 123 ASP B C 1
ATOM 2310 O O . ASP B 1 123 ? -15.117 -21.859 -7.809 1 79.25 123 ASP B O 1
ATOM 2314 N N . VAL B 1 124 ? -16.531 -21.219 -9.516 1 87.44 124 VAL B N 1
ATOM 2315 C CA . VAL B 1 124 ? -15.453 -20.5 -10.211 1 87.44 124 VAL B CA 1
ATOM 2316 C C . VAL B 1 124 ? -15.273 -19.109 -9.602 1 87.44 124 VAL B C 1
ATOM 2318 O O . VAL B 1 124 ? -16.25 -18.391 -9.406 1 87.44 124 VAL B O 1
ATOM 2321 N N . TRP B 1 125 ? -14.031 -18.797 -9.227 1 91.06 125 TRP B N 1
ATOM 2322 C CA . TRP B 1 125 ? -13.789 -17.547 -8.531 1 91.06 125 TRP B CA 1
ATOM 2323 C C . TRP B 1 125 ? -12.523 -16.875 -9.047 1 91.06 125 TRP B C 1
ATOM 2325 O O . TRP B 1 125 ? -11.672 -17.516 -9.664 1 91.06 125 TRP B O 1
ATOM 2335 N N . SER B 1 126 ? -12.453 -15.594 -8.984 1 93.12 126 SER B N 1
ATOM 2336 C CA . SER B 1 126 ? -11.258 -14.773 -9.195 1 93.12 126 SER B CA 1
ATOM 2337 C C . SER B 1 126 ? -11.211 -13.602 -8.219 1 93.12 126 SER B C 1
ATOM 2339 O O . SER B 1 126 ? -12.25 -13.023 -7.887 1 93.12 126 SER B O 1
ATOM 2341 N N . LYS B 1 127 ? -10.016 -13.32 -7.711 1 93.81 127 LYS B N 1
ATOM 2342 C CA . LYS B 1 127 ? -9.828 -12.219 -6.773 1 93.81 127 LYS B CA 1
ATOM 2343 C C . LYS B 1 127 ? -8.492 -11.516 -7 1 93.81 127 LYS B C 1
ATOM 2345 O O . LYS B 1 127 ? -7.445 -12.172 -7.023 1 93.81 127 LYS B O 1
ATOM 2350 N N . SER B 1 128 ? -8.57 -10.172 -7.219 1 96.56 128 SER B N 1
ATOM 2351 C CA . SER B 1 128 ? -7.355 -9.375 -7.305 1 96.56 128 SER B CA 1
ATOM 2352 C C . SER B 1 128 ? -7.07 -8.656 -5.992 1 96.56 128 SER B C 1
ATOM 2354 O O . SER B 1 128 ? -7.977 -8.094 -5.371 1 96.56 128 SER B O 1
ATOM 2356 N N . LEU B 1 129 ? -5.859 -8.773 -5.516 1 97.94 129 LEU B N 1
ATOM 2357 C CA . LEU B 1 129 ? -5.375 -7.977 -4.391 1 97.94 129 LEU B CA 1
ATOM 2358 C C . LEU B 1 129 ? -4.309 -6.988 -4.848 1 97.94 129 LEU B C 1
ATOM 2360 O O . LEU B 1 129 ? -3.367 -7.363 -5.551 1 97.94 129 LEU B O 1
ATOM 2364 N N . TYR B 1 130 ? -4.465 -5.734 -4.492 1 98 130 TYR B N 1
ATOM 2365 C CA . TYR B 1 130 ? -3.533 -4.664 -4.828 1 98 130 TYR B CA 1
ATOM 2366 C C . TYR B 1 130 ? -3.096 -3.912 -3.576 1 98 130 TYR B C 1
ATOM 2368 O O . TYR B 1 130 ? -3.871 -3.766 -2.629 1 98 130 TYR B O 1
ATOM 2376 N N . THR B 1 131 ? -1.859 -3.494 -3.568 1 98.56 131 THR B N 1
ATOM 2377 C CA . THR B 1 131 ? -1.334 -2.617 -2.529 1 98.56 131 THR B CA 1
ATOM 2378 C C . THR B 1 131 ? -0.171 -1.783 -3.061 1 98.56 131 THR B C 1
ATOM 2380 O O . THR B 1 131 ? 0.521 -2.199 -3.992 1 98.56 131 THR B O 1
ATOM 2383 N N . ALA B 1 132 ? -0.055 -0.614 -2.516 1 98.56 132 ALA B N 1
ATOM 2384 C CA . ALA B 1 132 ? 1.032 0.275 -2.916 1 98.56 132 ALA B CA 1
ATOM 2385 C C . ALA B 1 132 ? 1.328 1.304 -1.827 1 98.56 132 ALA B C 1
ATOM 2387 O O . ALA B 1 132 ? 0.462 1.615 -1.006 1 98.56 132 ALA B O 1
ATOM 2388 N N . GLY B 1 133 ? 2.541 1.762 -1.782 1 97.44 133 GLY B N 1
ATOM 2389 C CA . GLY B 1 133 ? 3.006 2.783 -0.857 1 97.44 133 GLY B CA 1
ATOM 2390 C C . GLY B 1 133 ? 4.293 3.449 -1.302 1 97.44 133 GLY B C 1
ATOM 2391 O O . GLY B 1 133 ? 4.805 3.164 -2.387 1 97.44 133 GLY B O 1
ATOM 2392 N N . PHE B 1 134 ? 4.734 4.414 -0.486 1 96.62 134 PHE B N 1
ATOM 2393 C CA . PHE B 1 134 ? 5.965 5.148 -0.76 1 96.62 134 PHE B CA 1
ATOM 2394 C C . PHE B 1 134 ? 6.969 4.961 0.371 1 96.62 134 PHE B C 1
ATOM 2396 O O . PHE B 1 134 ? 6.637 5.16 1.541 1 96.62 134 PHE B O 1
ATOM 2403 N N . PHE B 1 135 ? 8.188 4.617 -0.015 1 96.56 135 PHE B N 1
ATOM 2404 C CA . PHE B 1 135 ? 9.18 4.277 0.998 1 96.56 135 PHE B CA 1
ATOM 2405 C C . PHE B 1 135 ? 10.539 4.855 0.635 1 96.56 135 PHE B C 1
ATOM 2407 O O . PHE B 1 135 ? 10.938 4.852 -0.534 1 96.56 135 PHE B O 1
ATOM 2414 N N . PHE B 1 136 ? 11.203 5.277 1.688 1 94.5 136 PHE B N 1
ATOM 2415 C CA . PHE B 1 136 ? 12.609 5.594 1.485 1 94.5 136 PHE B CA 1
ATOM 2416 C C . PHE B 1 136 ? 13.453 4.32 1.472 1 94.5 136 PHE B C 1
ATOM 2418 O O . PHE B 1 136 ? 13.5 3.594 2.465 1 94.5 136 PHE B O 1
ATOM 2425 N N . LEU B 1 137 ? 14.086 4.094 0.314 1 95.62 137 LEU B N 1
ATOM 2426 C CA . LEU B 1 137 ? 14.93 2.912 0.151 1 95.62 137 LEU B CA 1
ATOM 2427 C C . LEU B 1 137 ? 16.375 3.307 -0.14 1 95.62 137 LEU B C 1
ATOM 2429 O O . LEU B 1 137 ? 16.625 4.371 -0.708 1 95.62 137 LEU B O 1
ATOM 2433 N N . LYS B 1 138 ? 17.281 2.449 0.286 1 95.44 138 LYS B N 1
ATOM 2434 C CA . LYS B 1 138 ? 18.719 2.672 0.056 1 95.44 138 LYS B CA 1
ATOM 2435 C C . LYS B 1 138 ? 19.234 1.781 -1.068 1 95.44 138 LYS B C 1
ATOM 2437 O O . LYS B 1 138 ? 18.703 0.694 -1.303 1 95.44 138 LYS B O 1
ATOM 2442 N N . ALA B 1 139 ? 20.359 2.307 -1.648 1 96.06 139 ALA B N 1
ATOM 2443 C CA . ALA B 1 139 ? 21.031 1.485 -2.65 1 96.06 139 ALA B CA 1
ATOM 2444 C C . ALA B 1 139 ? 21.359 0.103 -2.094 1 96.06 139 ALA B C 1
ATOM 2446 O O . ALA B 1 139 ? 21.812 -0.024 -0.949 1 96.06 139 ALA B O 1
ATOM 2447 N N . LYS B 1 140 ? 21.047 -0.905 -2.916 1 96.19 140 LYS B N 1
ATOM 2448 C CA . LYS B 1 140 ? 21.375 -2.305 -2.654 1 96.19 140 LYS B CA 1
ATOM 2449 C C . LYS B 1 140 ? 20.312 -2.959 -1.773 1 96.19 140 LYS B C 1
ATOM 2451 O O . LYS B 1 140 ? 20.375 -4.164 -1.518 1 96.19 140 LYS B O 1
ATOM 2456 N N . ASP B 1 141 ? 19.359 -2.141 -1.285 1 96.75 141 ASP B N 1
ATOM 2457 C CA . ASP B 1 141 ? 18.219 -2.791 -0.652 1 96.75 141 ASP B CA 1
ATOM 2458 C C . ASP B 1 141 ? 17.547 -3.783 -1.604 1 96.75 141 ASP B C 1
ATOM 2460 O O . ASP B 1 141 ? 17.609 -3.619 -2.824 1 96.75 141 ASP B O 1
ATOM 2464 N N . LYS B 1 142 ? 16.922 -4.754 -1.034 1 97.19 142 LYS B N 1
ATOM 2465 C CA . LYS B 1 142 ? 16.25 -5.77 -1.832 1 97.19 142 LYS B CA 1
ATOM 2466 C C . LYS B 1 142 ? 14.766 -5.836 -1.492 1 97.19 142 LYS B C 1
ATOM 2468 O O . LYS B 1 142 ? 14.383 -5.762 -0.321 1 97.19 142 LYS B O 1
ATOM 2473 N N . LEU B 1 143 ? 13.953 -5.965 -2.527 1 97.69 143 LEU B N 1
ATOM 2474 C CA . LEU B 1 143 ? 12.516 -6.195 -2.387 1 97.69 143 LEU B CA 1
ATOM 2475 C C . LEU B 1 143 ? 12.133 -7.57 -2.926 1 97.69 143 LEU B C 1
ATO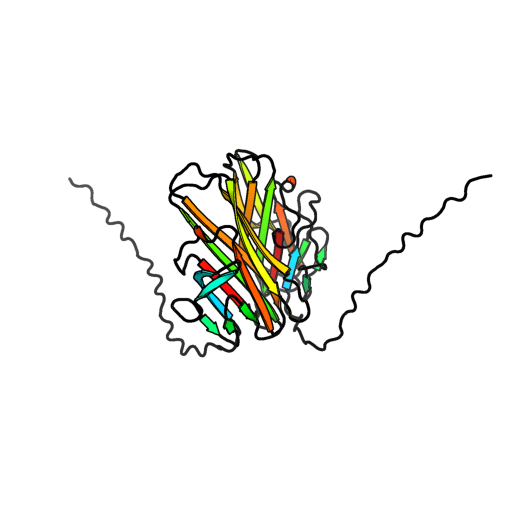M 2477 O O . LEU B 1 143 ? 12.594 -7.977 -3.992 1 97.69 143 LEU B O 1
ATOM 2481 N N . ARG B 1 144 ? 11.297 -8.242 -2.188 1 96.19 144 ARG B N 1
ATOM 2482 C CA . ARG B 1 144 ? 10.797 -9.547 -2.584 1 96.19 144 ARG B CA 1
ATOM 2483 C C . ARG B 1 144 ? 9.32 -9.703 -2.217 1 96.19 144 ARG B C 1
ATOM 2485 O O . ARG B 1 144 ? 8.812 -8.969 -1.368 1 96.19 144 ARG B O 1
ATOM 2492 N N . VAL B 1 145 ? 8.688 -10.68 -2.861 1 97 145 VAL B N 1
ATOM 2493 C CA . VAL B 1 145 ? 7.258 -10.859 -2.631 1 97 145 VAL B CA 1
ATOM 2494 C C . VAL B 1 145 ? 6.98 -12.297 -2.182 1 97 145 VAL B C 1
ATOM 2496 O O . VAL B 1 145 ? 7.527 -13.242 -2.746 1 97 145 VAL B O 1
ATOM 2499 N N . MET B 1 146 ? 6.16 -12.375 -1.137 1 95.88 146 MET B N 1
ATOM 2500 C CA . MET B 1 146 ? 5.625 -13.664 -0.695 1 95.88 146 MET B CA 1
ATOM 2501 C C . MET B 1 146 ? 4.109 -13.711 -0.854 1 95.88 146 MET B C 1
ATOM 2503 O O . MET B 1 146 ? 3.432 -12.695 -0.663 1 95.88 146 MET B O 1
ATOM 2507 N N . SER B 1 147 ? 3.627 -14.844 -1.203 1 95.19 147 SER B N 1
ATOM 2508 C CA . SER B 1 147 ? 2.188 -15.086 -1.245 1 95.19 147 SER B CA 1
ATOM 2509 C C . SER B 1 147 ? 1.818 -16.344 -0.473 1 95.19 147 SER B C 1
ATOM 2511 O O . SER B 1 147 ? 2.529 -17.359 -0.539 1 95.19 147 SER B O 1
ATOM 2513 N N . SER B 1 148 ? 0.691 -16.328 0.189 1 94.19 148 SER B N 1
ATOM 2514 C CA . SER B 1 148 ? 0.261 -17.438 1.024 1 94.19 148 SER B CA 1
ATOM 2515 C C . SER B 1 148 ? -0.174 -18.625 0.174 1 94.19 148 SER B C 1
ATOM 2517 O O . SER B 1 148 ? -0.039 -19.781 0.594 1 94.19 148 SER B O 1
ATOM 2519 N N . HIS B 1 149 ? -0.716 -18.406 -1.02 1 92.75 149 HIS B N 1
ATOM 2520 C CA . HIS B 1 149 ? -1.264 -19.469 -1.854 1 92.75 149 HIS B CA 1
ATOM 2521 C C . HIS B 1 149 ? -0.859 -19.281 -3.312 1 92.75 149 HIS B C 1
ATOM 2523 O O . HIS B 1 149 ? -1.713 -19.078 -4.176 1 92.75 149 HIS B O 1
ATOM 2529 N N . PRO B 1 150 ? 0.459 -19.531 -3.58 1 93.88 150 PRO B N 1
ATOM 2530 C CA . PRO B 1 150 ? 0.946 -19.297 -4.941 1 93.88 150 PRO B CA 1
ATOM 2531 C C . PRO B 1 150 ? 0.31 -20.25 -5.961 1 93.88 150 PRO B C 1
ATOM 2533 O O . PRO B 1 150 ? 0.314 -19.953 -7.16 1 93.88 150 PRO B O 1
ATOM 2536 N N . GLU B 1 151 ? -0.289 -21.359 -5.496 1 91.19 151 GLU B N 1
ATOM 2537 C CA . GLU B 1 151 ? -0.89 -22.344 -6.383 1 91.19 151 GLU B CA 1
ATOM 2538 C C . GLU B 1 151 ? -2.137 -21.797 -7.066 1 91.19 151 GLU B C 1
ATOM 2540 O O . GLU B 1 151 ? -2.572 -22.312 -8.094 1 91.19 151 GLU B O 1
ATOM 2545 N N . TYR B 1 152 ? -2.738 -20.703 -6.59 1 92.69 152 TYR B N 1
ATOM 2546 C CA . TYR B 1 152 ? -3.969 -20.156 -7.148 1 92.69 152 TYR B CA 1
ATOM 2547 C C . TYR B 1 152 ? -3.68 -18.922 -7.996 1 92.69 152 TYR B C 1
ATOM 2549 O O . TYR B 1 152 ? -4.598 -18.312 -8.547 1 92.69 152 TYR B O 1
ATOM 2557 N N . ILE B 1 153 ? -2.414 -18.5 -8.141 1 94.94 153 ILE B N 1
ATOM 2558 C CA . ILE B 1 153 ? -2.076 -17.266 -8.836 1 94.94 153 ILE B CA 1
ATOM 2559 C C . ILE B 1 153 ? -2.189 -17.484 -10.344 1 94.94 153 ILE B C 1
ATOM 2561 O O . ILE B 1 153 ? -1.657 -18.453 -10.883 1 94.94 153 ILE B O 1
ATOM 2565 N N . THR B 1 154 ? -2.879 -16.562 -10.977 1 93.25 154 THR B N 1
ATOM 2566 C CA . THR B 1 154 ? -3.006 -16.609 -12.43 1 93.25 154 THR B CA 1
ATOM 2567 C C . THR B 1 154 ? -1.669 -16.312 -13.094 1 93.25 154 THR B C 1
ATOM 2569 O O . THR B 1 154 ? -0.751 -15.789 -12.461 1 93.25 154 THR B O 1
ATOM 2572 N N . LYS B 1 155 ? -1.569 -16.562 -14.367 1 89.44 155 LYS B N 1
ATOM 2573 C CA . LYS B 1 155 ? -0.297 -16.406 -15.062 1 89.44 155 LYS B CA 1
ATOM 2574 C C . LYS B 1 155 ? -0.33 -15.211 -16.016 1 89.44 155 LYS B C 1
ATOM 2576 O O . LYS B 1 155 ? 0.621 -14.977 -16.766 1 89.44 155 LYS B O 1
ATOM 2581 N N . LYS B 1 156 ? -1.348 -14.516 -16.047 1 90.81 156 LYS B N 1
ATOM 2582 C CA . LYS B 1 156 ? -1.481 -13.375 -16.953 1 90.81 156 LYS B CA 1
ATOM 2583 C C . LYS B 1 156 ? -0.674 -12.18 -16.453 1 90.81 156 LYS B C 1
ATOM 2585 O O . LYS B 1 156 ? -0.904 -11.688 -15.344 1 90.81 156 LYS B O 1
ATOM 2590 N N . GLU B 1 157 ? 0.142 -11.602 -17.266 1 91.88 157 GLU B N 1
ATOM 2591 C CA . GLU B 1 157 ? 1.082 -10.562 -16.859 1 91.88 157 GLU B CA 1
ATOM 2592 C C . GLU B 1 157 ? 0.35 -9.289 -16.438 1 91.88 157 GLU B C 1
ATOM 2594 O O . GLU B 1 157 ? 0.839 -8.539 -15.594 1 91.88 157 GLU B O 1
ATOM 2599 N N . TYR B 1 158 ? -0.854 -9.016 -17.047 1 93.5 158 TYR B N 1
ATOM 2600 C CA . TYR B 1 158 ? -1.59 -7.801 -16.719 1 93.5 158 TYR B CA 1
ATOM 2601 C C . TYR B 1 158 ? -2.379 -7.965 -15.43 1 93.5 158 TYR B C 1
ATOM 2603 O O . TYR B 1 158 ? -2.982 -7.008 -14.938 1 93.5 158 TYR B O 1
ATOM 2611 N N . GLU B 1 159 ? -2.35 -9.18 -14.867 1 96.19 159 GLU B N 1
ATOM 2612 C CA . GLU B 1 159 ? -3.082 -9.453 -13.633 1 96.19 159 GLU B CA 1
ATOM 2613 C C . GLU B 1 159 ? -2.129 -9.664 -12.461 1 96.19 159 GLU B C 1
ATOM 2615 O O . GLU B 1 159 ? -2.545 -9.641 -11.305 1 96.19 159 GLU B O 1
ATOM 2620 N N . VAL B 1 160 ? -0.884 -9.945 -12.719 1 96.12 160 VAL B N 1
ATOM 2621 C CA . VAL B 1 160 ? 0.121 -10.273 -11.719 1 96.12 160 VAL B CA 1
ATOM 2622 C C . VAL B 1 160 ? 1.407 -9.5 -12 1 96.12 160 VAL B C 1
ATOM 2624 O O . VAL B 1 160 ? 2.133 -9.812 -12.945 1 96.12 160 VAL B O 1
ATOM 2627 N N . PHE B 1 161 ? 1.688 -8.477 -11.156 1 97 161 PHE B N 1
ATOM 2628 C CA . PHE B 1 161 ? 2.861 -7.641 -11.383 1 97 161 PHE B CA 1
ATOM 2629 C C . PHE B 1 161 ? 3.322 -6.992 -10.086 1 97 161 PHE B C 1
ATOM 2631 O O . PHE B 1 161 ? 2.539 -6.855 -9.141 1 97 161 PHE B O 1
ATOM 2638 N N . PHE B 1 162 ? 4.535 -6.691 -10.109 1 97.62 162 PHE B N 1
ATOM 2639 C CA . PHE B 1 162 ? 5.262 -6.113 -8.984 1 97.62 162 PHE B CA 1
ATOM 2640 C C . PHE B 1 162 ? 6.309 -5.117 -9.477 1 97.62 162 PHE B C 1
ATOM 2642 O O . PHE B 1 162 ? 6.938 -5.332 -10.516 1 97.62 162 PHE B O 1
ATOM 2649 N N . GLY B 1 163 ? 6.469 -3.959 -8.711 1 98.19 163 GLY B N 1
ATOM 2650 C CA . GLY B 1 163 ? 7.457 -3.01 -9.211 1 98.19 163 GLY B CA 1
ATOM 2651 C C . GLY B 1 163 ? 7.734 -1.881 -8.234 1 98.19 163 GLY B C 1
ATOM 2652 O O . GLY B 1 163 ? 7.188 -1.856 -7.129 1 98.19 163 GLY B O 1
ATOM 2653 N N . ALA B 1 164 ? 8.688 -1.097 -8.711 1 98.5 164 ALA B N 1
ATOM 2654 C CA . ALA B 1 164 ? 9.094 0.099 -7.973 1 98.5 164 ALA B CA 1
ATOM 2655 C C . ALA B 1 164 ? 9.562 1.197 -8.922 1 98.5 164 ALA B C 1
ATOM 2657 O O . ALA B 1 164 ? 10.172 0.914 -9.961 1 98.5 164 ALA B O 1
ATOM 2658 N N . VAL B 1 165 ? 9.273 2.439 -8.547 1 96.94 165 VAL B N 1
ATOM 2659 C CA . VAL B 1 165 ? 9.664 3.604 -9.336 1 96.94 165 VAL B CA 1
ATOM 2660 C C . VAL B 1 165 ? 10.242 4.676 -8.414 1 96.94 165 VAL B C 1
ATOM 2662 O O . VAL B 1 165 ? 9.625 5.043 -7.414 1 96.94 165 VAL B O 1
ATOM 2665 N N . LEU B 1 166 ? 11.438 5.141 -8.773 1 95.94 166 LEU B N 1
ATOM 2666 C CA . LEU B 1 166 ? 12.023 6.25 -8.023 1 95.94 166 LEU B CA 1
ATOM 2667 C C . LEU B 1 166 ? 11.234 7.535 -8.258 1 95.94 166 LEU B C 1
ATOM 2669 O O . LEU B 1 166 ? 10.977 7.91 -9.406 1 95.94 166 LEU B O 1
ATOM 2673 N N . PHE B 1 167 ? 10.82 8.094 -7.16 1 90.62 167 PHE B N 1
ATOM 2674 C CA . PHE B 1 167 ? 10.156 9.391 -7.254 1 90.62 167 PHE B CA 1
ATOM 2675 C C . PHE B 1 167 ? 11.156 10.477 -7.609 1 90.62 167 PHE B C 1
ATOM 2677 O O . PHE B 1 167 ? 12.203 10.602 -6.969 1 90.62 167 PHE B O 1
ATOM 2684 N N . PRO B 1 168 ? 10.836 11.211 -8.742 1 78.38 168 PRO B N 1
ATOM 2685 C CA . PRO B 1 168 ? 11.82 12.188 -9.219 1 78.38 168 PRO B CA 1
ATOM 2686 C C . PRO B 1 168 ? 12.055 13.328 -8.22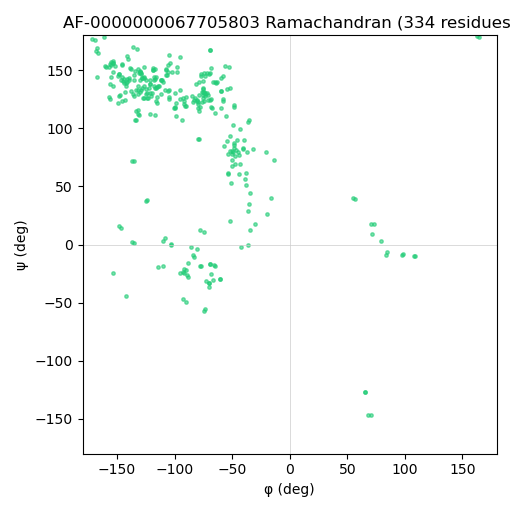7 1 78.38 168 PRO B C 1
ATOM 2688 O O . PRO B 1 168 ? 11.148 13.688 -7.477 1 78.38 168 PRO B O 1
ATOM 2691 N N . HIS B 1 169 ? 13.219 13.758 -8.039 1 65.06 169 HIS B N 1
ATOM 2692 C CA . HIS B 1 169 ? 13.57 14.938 -7.258 1 65.06 169 HIS B CA 1
ATOM 2693 C C . HIS B 1 169 ? 13.383 16.203 -8.07 1 65.06 169 HIS B C 1
ATOM 2695 O O . HIS B 1 169 ? 13.523 16.203 -9.297 1 65.06 169 HIS B O 1
#

Radius of gyration: 23.02 Å; Cα contacts (8 Å, |Δi|>4): 782; chains: 2; bounding box: 68×53×101 Å

pLDDT: mean 81.58, std 24.08, range [21.48, 98.62]